Protein AF-A0A1I4TJL1-F1 (afdb_monomer_lite)

Secondary structure (DSSP, 8-state):
----PPTT-SSTTPPP---BTTTTBPPPPPPTHHHHHHHHHHHHHHHHHHHTTPPPP-TT-TTHHHHHHHT-GGGEEE-EEETTEEEE--SSPPSS--TT-EEEEEPPSSPBP-SS--EEEETTEEEEEE-TTSSPPPTTSSBTTSEEEEEE-TTS-EEESS--HHHHHHHHHTSPPPEEEEE-TTT--TTS--SSGGG-BS-HHHHHHT--SS-EEEEESS-EEE-S-----S-EEEEEB-TT--B----EEE--B-TTSSS-TT--B-------

Foldseek 3Di:
DDDPEFPPDPDRPHDFADDDVVVRDDGGHDDPCPVVVVVVVLVLLLVQLVVLPDDDDDPVDPCSSVCSVVVCSQQEFEWDDALQETEGEHVVADPDADFFDKHKYAAADFAHAQDQFGWYQGSNNIATEAEQVRHGDDTRQGGHRDIWMFGQHPVRHGYTPDHTPVNVVVVVVPQPDAAEFEEELVPEDQVFPRNANVRHHNAPQSVQQPDDQHHYEYEYQAAHEAEDDDDHNHHYHYFYAHNVRHGDDHHYHYDDDDPPDPDPPDDDGDDDDDDD

Organism: NCBI:txid582667

Radius of gyration: 34.9 Å; chains: 1; bounding box: 88×39×92 Å

Sequence (276 aa):
MLYNPPSGSTDPNASYVGKDTASGRQGSKLPPAVPENTQREIVAIISAAQAMGMPAPTNADVAQMLKAVRSSLLGRYPATGTPDALAIAPIPAVAALVEGMRFRFKVPGSAANATTAPTLTINGIASAIKRRTGVAPAIGDIVGGTVHEAEIDAAGNARLVGAVASDINVVISARPAVTTVWIDPTNGNDANDGSTPALARQSIDTVISGMNSNATLINLLGNATMRQRVNVLAPLTIQGVDTSGNFVARTLSFLGTADNSGGALGTTCSGMFFNG

Structure (mmCIF, N/CA/C/O backbone):
data_AF-A0A1I4TJL1-F1
#
_entry.id   AF-A0A1I4TJL1-F1
#
loop_
_atom_site.group_PDB
_atom_site.id
_atom_site.type_symbol
_atom_site.label_atom_id
_atom_site.label_alt_id
_atom_site.label_comp_id
_atom_site.label_asym_id
_atom_site.label_entity_id
_atom_site.label_seq_id
_atom_site.pdbx_PDB_ins_code
_atom_site.Cartn_x
_atom_site.Cartn_y
_atom_site.Cartn_z
_atom_site.occupancy
_atom_site.B_iso_or_equiv
_atom_site.auth_seq_id
_atom_site.auth_comp_id
_atom_site.auth_asym_id
_atom_site.auth_atom_id
_atom_site.pdbx_PDB_model_num
ATOM 1 N N . MET A 1 1 ? -20.846 -3.600 21.268 1.00 82.69 1 MET A N 1
ATOM 2 C CA . MET A 1 1 ? -22.051 -3.655 22.134 1.00 82.69 1 MET A CA 1
ATOM 3 C C . MET A 1 1 ? -22.963 -4.844 21.796 1.00 82.69 1 MET A C 1
ATOM 5 O O . MET A 1 1 ? -23.337 -4.995 20.640 1.00 82.69 1 MET A O 1
ATOM 9 N N . LEU A 1 2 ? -23.321 -5.676 22.784 1.00 88.19 2 LEU A N 1
ATOM 10 C CA . LEU A 1 2 ? -24.354 -6.720 22.642 1.00 88.19 2 LEU A CA 1
ATOM 11 C C . LEU A 1 2 ? -25.768 -6.113 22.675 1.00 88.19 2 LEU A C 1
ATOM 13 O O . LEU A 1 2 ? -25.958 -5.005 23.182 1.00 88.19 2 LEU A O 1
ATOM 17 N N . TYR A 1 3 ? -26.761 -6.837 22.151 1.00 92.69 3 TYR A N 1
ATOM 18 C CA . TYR A 1 3 ? -28.162 -6.426 22.245 1.00 92.69 3 TYR A CA 1
ATOM 19 C C . TYR A 1 3 ? -28.631 -6.411 23.706 1.00 92.69 3 TYR A C 1
ATOM 21 O O . TYR A 1 3 ? -28.340 -7.328 24.469 1.00 92.69 3 TYR A O 1
ATOM 29 N N . ASN A 1 4 ? -29.372 -5.368 24.080 1.00 94.31 4 ASN A N 1
ATOM 30 C CA . ASN A 1 4 ? -30.002 -5.244 25.390 1.00 94.31 4 ASN A CA 1
ATOM 31 C C . ASN A 1 4 ? -31.526 -5.236 25.168 1.00 94.31 4 ASN A C 1
ATOM 33 O O . ASN A 1 4 ? -32.013 -4.270 24.568 1.00 94.31 4 ASN A O 1
ATOM 37 N N . PRO A 1 5 ? -32.278 -6.270 25.595 1.00 94.94 5 PRO A N 1
ATOM 38 C CA . PRO A 1 5 ? -33.724 -6.351 25.375 1.00 94.94 5 PRO A CA 1
ATOM 39 C C . PRO A 1 5 ? -34.491 -5.313 26.214 1.00 94.94 5 PRO A C 1
ATOM 41 O O . PRO A 1 5 ? -33.948 -4.809 27.200 1.00 94.94 5 PRO A O 1
ATOM 44 N N . PRO A 1 6 ? -35.756 -4.992 25.872 1.00 96.75 6 PRO A N 1
ATOM 45 C CA . PRO A 1 6 ? -36.602 -4.106 26.668 1.00 96.75 6 PRO A CA 1
ATOM 46 C C . PRO A 1 6 ? -36.642 -4.484 28.152 1.00 96.75 6 PRO A C 1
ATOM 48 O O . PRO A 1 6 ? -36.729 -5.660 28.507 1.00 96.75 6 PRO A O 1
ATOM 51 N N . SER A 1 7 ? -36.641 -3.479 29.030 1.00 94.62 7 SER A N 1
ATOM 52 C CA . SER A 1 7 ? -36.662 -3.712 30.476 1.00 94.62 7 SER A CA 1
ATOM 53 C C . SER A 1 7 ? -37.927 -4.472 30.891 1.00 94.62 7 SER A C 1
ATOM 55 O O . SER A 1 7 ? -39.042 -4.053 30.572 1.00 94.62 7 SER A O 1
ATOM 57 N N . GLY A 1 8 ? -37.737 -5.591 31.596 1.00 91.88 8 GLY A N 1
ATOM 58 C CA . GLY A 1 8 ? -38.803 -6.506 32.014 1.00 91.88 8 GLY A CA 1
ATOM 59 C C . GLY A 1 8 ? -39.137 -7.624 31.018 1.00 91.88 8 GLY A C 1
ATOM 60 O O . GLY A 1 8 ? -39.981 -8.457 31.336 1.00 91.88 8 GLY A O 1
ATOM 61 N N . SER A 1 9 ? -38.493 -7.679 29.845 1.00 91.81 9 SER A N 1
ATOM 62 C CA . SER A 1 9 ? -38.622 -8.818 28.926 1.00 91.81 9 SER A CA 1
ATOM 63 C C . SER A 1 9 ? -37.809 -10.023 29.408 1.00 91.81 9 SER A C 1
ATOM 65 O O . SER A 1 9 ? -36.652 -9.871 29.796 1.00 91.81 9 SER A O 1
ATOM 67 N N . THR A 1 10 ? -38.390 -11.223 29.337 1.00 93.81 10 THR A N 1
ATOM 68 C CA . THR A 1 10 ? -37.686 -12.499 29.559 1.00 93.81 10 THR A CA 1
ATOM 69 C C . THR A 1 10 ? -37.099 -13.087 28.277 1.00 93.81 10 THR A C 1
ATOM 71 O O . THR A 1 10 ? -36.196 -13.916 28.350 1.00 93.81 10 THR A O 1
ATOM 74 N N . ASP A 1 11 ? -37.584 -12.658 27.109 1.00 94.56 11 ASP A N 1
ATOM 75 C CA . ASP A 1 11 ? -37.006 -13.031 25.820 1.00 94.56 11 ASP A CA 1
ATOM 76 C C . ASP A 1 11 ? -35.772 -12.149 25.542 1.00 94.56 11 ASP A C 1
ATOM 78 O O . ASP A 1 11 ? -35.917 -10.920 25.433 1.00 94.56 11 ASP A O 1
ATOM 82 N N . PRO A 1 12 ? -34.566 -12.745 25.427 1.00 94.00 12 PRO A N 1
ATOM 83 C CA . PRO A 1 12 ? -33.326 -12.014 25.178 1.00 94.00 12 PRO A CA 1
ATOM 84 C C . PRO A 1 12 ? -33.300 -11.313 23.813 1.00 94.00 12 PRO A C 1
ATOM 86 O O . PRO A 1 12 ? -32.497 -10.403 23.628 1.00 94.00 12 PRO A O 1
ATOM 89 N N . ASN A 1 13 ? -34.182 -11.692 22.885 1.00 95.38 13 ASN A N 1
ATOM 90 C CA . ASN A 1 13 ? -34.286 -11.128 21.540 1.00 95.38 13 ASN A CA 1
ATOM 91 C C . ASN A 1 13 ? -35.575 -10.310 21.331 1.00 95.38 13 ASN A C 1
ATOM 93 O O . ASN A 1 13 ? -35.880 -9.925 20.200 1.00 95.38 13 ASN A O 1
ATOM 97 N N . ALA A 1 14 ? -36.331 -10.018 22.397 1.00 95.88 14 ALA A N 1
ATOM 98 C CA . ALA A 1 14 ? -37.587 -9.280 22.291 1.00 95.88 14 ALA A CA 1
ATOM 99 C C . ALA A 1 14 ? -37.384 -7.921 21.620 1.00 95.88 14 ALA A C 1
ATOM 101 O O . ALA A 1 14 ? -36.512 -7.152 22.020 1.00 95.88 14 ALA A O 1
ATOM 102 N N . SER A 1 15 ? -38.220 -7.600 20.633 1.00 95.62 15 SER A N 1
ATOM 103 C CA . SER A 1 15 ? -38.157 -6.329 19.903 1.00 95.62 15 SER A CA 1
ATOM 104 C C . SER A 1 15 ? -38.658 -5.143 20.736 1.00 95.62 15 SER A C 1
ATOM 106 O O . SER A 1 15 ? -39.563 -5.277 21.562 1.00 95.62 15 SER A O 1
ATOM 108 N N . TYR A 1 16 ? -38.122 -3.950 20.469 1.00 95.94 16 TYR A N 1
ATOM 109 C CA . TYR A 1 16 ? -38.666 -2.701 21.005 1.00 95.94 16 TYR A CA 1
ATOM 110 C C . TYR A 1 16 ? -39.962 -2.324 20.279 1.00 95.94 16 TYR A C 1
ATOM 112 O O . TYR A 1 16 ? -39.976 -2.180 19.058 1.00 95.94 16 TYR A O 1
ATOM 120 N N . VAL A 1 17 ? -41.049 -2.134 21.028 1.00 95.75 17 VAL A N 1
ATOM 121 C CA . VAL A 1 17 ? -42.365 -1.770 20.492 1.00 95.75 17 VAL A CA 1
ATOM 122 C C . VAL A 1 17 ? -42.836 -0.416 21.011 1.00 95.75 17 VAL A C 1
ATOM 124 O O . VAL A 1 17 ? -42.658 -0.069 22.180 1.00 95.75 17 VAL A O 1
ATOM 127 N N . GLY A 1 18 ? -43.475 0.356 20.132 1.00 95.38 18 GLY A N 1
ATOM 128 C CA . GLY A 1 18 ? -44.140 1.602 20.504 1.00 95.38 18 GLY A CA 1
ATOM 129 C C . GLY A 1 18 ? -45.387 1.354 21.353 1.00 95.38 18 GLY A C 1
ATOM 130 O O . GLY A 1 18 ? -46.045 0.314 21.231 1.00 95.38 18 GLY A O 1
ATOM 131 N N . LYS A 1 19 ? -45.720 2.337 22.198 1.00 94.75 19 LYS A N 1
ATOM 132 C CA . LYS A 1 19 ? -46.990 2.356 22.931 1.00 94.75 19 LYS A CA 1
ATOM 133 C C . LYS A 1 19 ? -48.141 2.402 21.926 1.00 94.75 19 LYS A C 1
ATOM 135 O O . LYS A 1 19 ? -48.147 3.270 21.059 1.00 94.75 19 LYS A O 1
ATOM 140 N N . ASP A 1 20 ? -49.110 1.510 22.083 1.00 94.81 20 ASP A N 1
ATOM 141 C CA . ASP A 1 20 ? -50.353 1.520 21.316 1.00 94.81 20 ASP A CA 1
ATOM 142 C C . ASP A 1 20 ? -51.530 1.569 22.289 1.00 94.81 20 ASP A C 1
ATOM 144 O O . ASP A 1 20 ? -51.841 0.614 22.998 1.00 94.81 20 ASP A O 1
ATOM 148 N N . THR A 1 21 ? -52.162 2.735 22.357 1.00 94.38 21 THR A N 1
ATOM 149 C CA . THR A 1 21 ? -53.293 2.982 23.248 1.00 94.38 21 THR A CA 1
ATOM 150 C C . THR A 1 21 ? -54.578 2.311 22.781 1.00 94.38 21 THR A C 1
ATOM 152 O O . THR A 1 21 ? -55.395 1.983 23.634 1.00 94.38 21 THR A O 1
ATOM 155 N N . ALA A 1 22 ? -54.763 2.090 21.476 1.00 93.75 22 ALA A N 1
ATOM 156 C CA . ALA A 1 22 ? -55.984 1.487 20.943 1.00 93.75 22 ALA A CA 1
ATOM 157 C C . ALA A 1 22 ? -56.069 -0.006 21.288 1.00 93.75 22 ALA A C 1
ATOM 159 O O . ALA A 1 22 ? -57.147 -0.507 21.591 1.00 93.75 22 ALA A O 1
ATOM 160 N N . SER A 1 23 ? -54.924 -0.696 21.308 1.00 89.88 23 SER A N 1
ATOM 161 C CA . SER A 1 23 ? -54.822 -2.107 21.714 1.00 89.88 23 SER A CA 1
ATOM 162 C C . SER A 1 23 ? -54.463 -2.311 23.193 1.00 89.88 23 SER A C 1
ATOM 164 O O . SER A 1 23 ? -54.293 -3.445 23.635 1.00 89.88 23 SER A O 1
ATOM 166 N N . GLY A 1 24 ? -54.319 -1.234 23.975 1.00 92.69 24 GLY A N 1
ATOM 167 C CA . GLY A 1 24 ? -53.907 -1.307 25.382 1.00 92.69 24 GLY A CA 1
ATOM 168 C C . GLY A 1 24 ? -52.455 -1.764 25.599 1.00 92.69 24 GLY A C 1
ATOM 169 O O . GLY A 1 24 ? -52.076 -2.099 26.723 1.00 92.69 24 GLY A O 1
ATOM 170 N N . ARG A 1 25 ? -51.614 -1.772 24.556 1.00 91.75 25 ARG A N 1
ATOM 171 C CA . ARG A 1 25 ? -50.219 -2.216 24.634 1.00 91.75 25 ARG A CA 1
ATOM 172 C C . ARG A 1 25 ? -49.312 -1.115 25.187 1.00 91.75 25 ARG A C 1
ATOM 174 O O . ARG A 1 25 ? -49.126 -0.056 24.580 1.00 91.75 25 ARG A O 1
ATOM 181 N N . GLN A 1 26 ? -48.673 -1.386 26.324 1.00 92.19 26 GLN A N 1
ATOM 182 C CA . GLN A 1 26 ? -47.616 -0.524 26.855 1.00 92.19 26 GLN A CA 1
ATOM 183 C C . GLN A 1 26 ? -46.374 -0.578 25.950 1.00 92.19 26 GLN A C 1
ATOM 185 O O . GLN A 1 26 ? -45.994 -1.639 25.463 1.00 92.19 26 GLN A O 1
ATOM 190 N N . GLY A 1 27 ? -45.738 0.572 25.718 1.00 94.06 27 GLY A N 1
ATOM 191 C CA . GLY A 1 27 ? -44.487 0.632 24.960 1.00 94.06 27 GLY A CA 1
ATOM 192 C C . GLY A 1 27 ? -43.310 0.036 25.734 1.00 94.06 27 GLY A C 1
ATOM 193 O O . GLY A 1 27 ? -43.292 0.047 26.968 1.00 94.06 27 GLY A O 1
ATOM 194 N N . SER A 1 28 ? -42.311 -0.448 25.001 1.00 96.94 28 SER A N 1
ATOM 195 C CA . SER A 1 28 ? -41.064 -0.956 25.569 1.00 96.94 28 SER A CA 1
ATOM 196 C C . SER A 1 28 ? -40.352 0.114 26.390 1.00 96.94 28 SER A C 1
ATOM 198 O O . SER A 1 28 ? -40.201 1.259 25.964 1.00 96.94 28 SER A O 1
ATOM 200 N N . LYS A 1 29 ? -39.864 -0.278 27.568 1.00 95.50 29 LYS A N 1
ATOM 201 C CA . LYS A 1 29 ? -39.010 0.568 28.401 1.00 95.50 29 LYS A CA 1
ATOM 202 C C . LYS A 1 29 ? -37.557 0.343 28.009 1.00 95.50 29 LYS A C 1
ATOM 204 O O . LYS A 1 29 ? -37.089 -0.795 28.020 1.00 95.50 29 LYS A O 1
ATOM 209 N N . LEU A 1 30 ? -36.851 1.421 27.685 1.00 94.81 30 LEU A N 1
ATOM 210 C CA . LEU A 1 30 ? -35.427 1.368 27.379 1.00 94.81 30 LEU A CA 1
ATOM 211 C C . LEU A 1 30 ? -34.633 1.068 28.662 1.00 94.81 30 LEU A C 1
ATOM 213 O O . LEU A 1 30 ? -34.743 1.837 29.621 1.00 94.81 30 LEU A O 1
ATOM 217 N N . PRO A 1 31 ? -33.849 -0.020 28.725 1.00 94.69 31 PRO A N 1
ATOM 218 C CA . PRO A 1 31 ? -32.928 -0.236 29.830 1.00 94.69 31 PRO A CA 1
ATOM 219 C C . PRO A 1 31 ? -31.878 0.884 29.881 1.00 94.69 31 PRO A C 1
ATOM 221 O O . PRO A 1 31 ? -31.380 1.280 28.824 1.00 94.69 31 PRO A O 1
ATOM 224 N N . PRO A 1 32 ? -31.456 1.336 31.076 1.00 94.38 32 PRO A N 1
ATOM 225 C CA . PRO A 1 32 ? -30.377 2.321 31.220 1.00 94.38 32 PRO A CA 1
ATOM 226 C C . PRO A 1 32 ? -29.070 1.917 30.520 1.00 94.38 32 PRO A C 1
ATOM 228 O O . PRO A 1 32 ? -28.364 2.769 29.986 1.00 94.38 32 PRO A O 1
ATOM 231 N N . ALA A 1 33 ? -28.796 0.611 30.440 1.00 93.56 33 ALA A N 1
ATOM 232 C CA . ALA A 1 33 ? -27.616 0.066 29.776 1.00 93.56 33 ALA A CA 1
ATOM 233 C C . ALA A 1 33 ? -27.537 0.404 28.274 1.00 93.56 33 ALA A C 1
ATOM 235 O O . ALA A 1 33 ? -26.441 0.428 27.720 1.00 93.56 33 ALA A O 1
ATOM 236 N N . VAL A 1 34 ? -28.659 0.674 27.592 1.00 94.50 34 VAL A N 1
ATOM 237 C CA . VAL A 1 34 ? -28.644 0.990 26.152 1.00 94.50 34 VAL A CA 1
ATOM 238 C C . VAL A 1 34 ? -27.956 2.330 25.863 1.00 94.50 34 VAL A C 1
ATOM 240 O O . VAL A 1 34 ? -26.947 2.329 25.147 1.00 94.50 34 VAL A O 1
ATOM 243 N N . PRO A 1 35 ? -28.441 3.474 26.392 1.00 95.38 35 PRO A N 1
ATOM 244 C CA . PRO A 1 35 ? -27.766 4.749 26.182 1.00 95.38 35 PRO A CA 1
ATOM 245 C C . PRO A 1 35 ? -26.389 4.784 26.853 1.00 95.38 35 PRO A C 1
ATOM 247 O O . PRO A 1 35 ? -25.466 5.342 26.267 1.00 95.38 35 PRO A O 1
ATOM 250 N N . GLU A 1 36 ? -26.214 4.155 28.021 1.00 95.75 36 GLU A N 1
ATOM 251 C CA . GLU A 1 36 ? -24.926 4.149 28.724 1.00 95.75 36 GLU A CA 1
ATOM 252 C C . GLU A 1 36 ? -23.828 3.450 27.911 1.00 95.75 36 GLU A C 1
ATOM 254 O O . GLU A 1 36 ? -22.767 4.030 27.683 1.00 95.75 36 GLU A O 1
ATOM 259 N N . ASN A 1 37 ? -24.073 2.229 27.424 1.00 95.00 37 ASN A N 1
ATOM 260 C CA . ASN A 1 37 ? -23.071 1.494 26.651 1.00 95.00 37 ASN A CA 1
ATOM 261 C C . ASN A 1 37 ? -22.745 2.206 25.336 1.00 95.00 37 ASN A C 1
ATOM 263 O O . ASN A 1 37 ? -21.582 2.286 24.953 1.00 95.00 37 ASN A O 1
ATOM 267 N N . THR A 1 38 ? -23.751 2.793 24.684 1.00 94.50 38 THR A N 1
ATOM 268 C CA . THR A 1 38 ? -23.540 3.591 23.468 1.00 94.50 38 THR A CA 1
ATOM 269 C C . THR A 1 38 ? -22.649 4.804 23.752 1.00 94.50 38 THR A C 1
ATOM 271 O O . THR A 1 38 ? -21.707 5.071 23.007 1.00 94.50 38 THR A O 1
ATOM 274 N N . GLN A 1 39 ? -22.895 5.522 24.853 1.00 95.00 39 GLN A N 1
ATOM 275 C CA . GLN A 1 39 ? -22.059 6.651 25.267 1.00 95.00 39 GLN A CA 1
ATOM 276 C C . GLN A 1 39 ? -20.632 6.210 25.605 1.00 95.00 39 GLN A C 1
ATOM 278 O O . GLN A 1 39 ? -19.686 6.870 25.183 1.00 95.00 39 GLN A O 1
ATOM 283 N N . ARG A 1 40 ? -20.456 5.086 26.309 1.00 95.25 40 ARG A N 1
ATOM 284 C CA . ARG A 1 40 ? -19.130 4.540 26.636 1.00 95.25 40 ARG A CA 1
ATOM 285 C C . ARG A 1 40 ? -18.325 4.185 25.386 1.00 95.25 40 ARG A C 1
ATOM 287 O O . ARG A 1 40 ? -17.145 4.512 25.340 1.00 95.25 40 ARG A O 1
ATOM 294 N N . GLU A 1 41 ? -18.948 3.590 24.370 1.00 94.94 41 GLU A N 1
ATOM 295 C CA . GLU A 1 41 ? -18.298 3.284 23.082 1.00 94.94 41 GLU A CA 1
ATOM 296 C C . GLU A 1 41 ? -17.865 4.571 22.352 1.00 94.94 41 GLU A C 1
ATOM 298 O O . GLU A 1 41 ? -16.733 4.678 21.877 1.00 94.94 41 GLU A O 1
ATOM 303 N N . ILE A 1 42 ? -18.725 5.596 22.325 1.00 94.44 42 ILE A N 1
ATOM 304 C CA . ILE A 1 42 ? -18.394 6.906 21.733 1.00 94.44 42 ILE A CA 1
ATOM 305 C C . ILE A 1 42 ? -17.229 7.566 22.483 1.00 94.44 42 ILE A C 1
ATOM 307 O O . ILE A 1 42 ? -16.280 8.046 21.858 1.00 94.44 42 ILE A O 1
ATOM 311 N N . VAL A 1 43 ? -17.274 7.566 23.818 1.00 94.94 43 VAL A N 1
ATOM 312 C CA . VAL A 1 43 ? -16.200 8.105 24.664 1.00 94.94 43 VAL A CA 1
ATOM 313 C C . VAL A 1 43 ? -14.904 7.333 24.439 1.00 94.94 43 VAL A C 1
ATOM 315 O O . VAL A 1 43 ? -13.861 7.961 24.298 1.00 94.94 43 VAL A O 1
ATOM 318 N N . ALA A 1 44 ? -14.949 6.004 24.314 1.00 93.44 44 ALA A N 1
ATOM 319 C CA . ALA A 1 44 ? -13.763 5.189 24.064 1.00 93.44 44 ALA A CA 1
ATOM 320 C C . ALA A 1 44 ? -13.053 5.577 22.755 1.00 93.44 44 ALA A C 1
ATOM 322 O O . ALA A 1 44 ? -11.832 5.735 22.751 1.00 93.44 44 ALA A O 1
ATOM 323 N N . ILE A 1 45 ? -13.800 5.810 21.669 1.00 93.81 45 ILE A N 1
ATOM 324 C CA . ILE A 1 45 ? -13.241 6.274 20.385 1.00 93.81 45 ILE A CA 1
ATOM 325 C C . ILE A 1 45 ? -12.583 7.653 20.537 1.00 93.81 45 ILE A C 1
ATOM 327 O O . ILE A 1 45 ? -11.469 7.872 20.054 1.00 93.81 45 ILE A O 1
ATOM 331 N N . ILE A 1 46 ? -13.257 8.586 21.214 1.00 95.00 46 ILE A N 1
ATOM 332 C CA . ILE A 1 46 ? -12.762 9.953 21.428 1.00 95.00 46 ILE A CA 1
ATOM 333 C C . ILE A 1 46 ? -11.497 9.938 22.294 1.00 95.00 46 ILE A C 1
ATOM 335 O O . ILE A 1 46 ? -10.501 10.566 21.934 1.00 95.00 46 ILE A O 1
ATOM 339 N N . SER A 1 47 ? -11.505 9.189 23.396 1.00 93.94 47 SER A N 1
ATOM 340 C CA . SER A 1 47 ? -10.363 9.050 24.300 1.00 93.94 47 SER A CA 1
ATOM 341 C C . SER A 1 47 ? -9.173 8.366 23.625 1.00 93.94 47 SER A C 1
ATOM 343 O O . SER A 1 47 ? -8.038 8.801 23.816 1.00 93.94 47 SER A O 1
ATOM 345 N N . ALA A 1 48 ? -9.403 7.350 22.787 1.00 91.81 48 ALA A N 1
ATOM 346 C CA . ALA A 1 48 ? -8.337 6.722 22.008 1.00 91.81 48 ALA A CA 1
ATOM 347 C C . ALA A 1 48 ? -7.711 7.712 21.010 1.00 91.81 48 ALA A C 1
ATOM 349 O O . ALA A 1 48 ? -6.489 7.804 20.914 1.00 91.81 48 ALA A O 1
ATOM 350 N N . ALA A 1 49 ? -8.519 8.522 20.318 1.00 93.06 49 ALA A N 1
ATOM 351 C CA . ALA A 1 49 ? -8.000 9.546 19.411 1.00 93.06 49 ALA A CA 1
ATOM 352 C C . ALA A 1 49 ? -7.244 10.657 20.162 1.00 93.06 49 ALA A C 1
ATOM 354 O O . ALA A 1 49 ? -6.221 11.145 19.679 1.00 93.06 49 ALA A O 1
ATOM 355 N N . GLN A 1 50 ? -7.708 11.032 21.359 1.00 93.25 50 GLN A N 1
ATOM 356 C CA . GLN A 1 50 ? -7.019 11.978 22.239 1.00 93.25 50 GLN A CA 1
ATOM 357 C C . GLN A 1 50 ? -5.637 11.458 22.652 1.00 93.25 50 GLN A C 1
ATOM 359 O O . GLN A 1 50 ? -4.659 12.197 22.556 1.00 93.25 50 GLN A O 1
ATOM 364 N N . ALA A 1 51 ? -5.529 10.185 23.046 1.00 89.88 51 ALA A N 1
ATOM 365 C CA . ALA A 1 51 ? -4.245 9.558 23.373 1.00 89.88 51 ALA A CA 1
ATOM 366 C C . ALA A 1 51 ? -3.257 9.578 22.188 1.00 89.88 51 ALA A C 1
ATOM 368 O O . ALA A 1 51 ? -2.046 9.583 22.388 1.00 89.88 51 ALA A O 1
ATOM 369 N N . MET A 1 52 ? -3.778 9.657 20.961 1.00 88.69 52 MET A N 1
ATOM 370 C CA . MET A 1 52 ? -3.016 9.757 19.715 1.00 88.69 52 MET A CA 1
ATOM 371 C C . MET A 1 52 ? -2.759 11.208 19.256 1.00 88.69 52 MET A C 1
ATOM 373 O O . MET A 1 52 ? -2.278 11.425 18.143 1.00 88.69 52 MET A O 1
ATOM 377 N N . GLY A 1 53 ? -3.063 12.206 20.092 1.00 89.62 53 GLY A N 1
ATOM 378 C CA . GLY A 1 53 ? -2.747 13.618 19.848 1.00 89.62 53 GLY A CA 1
ATOM 379 C C . GLY A 1 53 ? -3.913 14.487 19.371 1.00 89.62 53 GLY A C 1
ATOM 380 O O . GLY A 1 53 ? -3.695 15.646 19.017 1.00 89.62 53 GLY A O 1
ATOM 381 N N . MET A 1 54 ? -5.150 13.978 19.360 1.00 94.00 54 MET A N 1
ATOM 382 C CA . MET A 1 54 ? -6.325 14.842 19.195 1.00 94.00 54 MET A CA 1
ATOM 383 C C . MET A 1 54 ? -6.470 15.771 20.422 1.00 94.00 54 MET A C 1
ATOM 385 O O . MET A 1 54 ? -6.221 15.325 21.544 1.00 94.00 54 MET A O 1
ATOM 389 N N . PRO A 1 55 ? -6.885 17.044 20.255 1.00 94.25 55 PRO A N 1
ATOM 390 C CA . PRO A 1 55 ? -7.137 17.943 21.382 1.00 94.25 55 PRO A CA 1
ATOM 391 C C . PRO A 1 55 ? -8.110 17.357 22.411 1.00 94.25 55 PRO A C 1
ATOM 393 O O . PRO A 1 55 ? -8.988 16.565 22.064 1.00 94.25 55 PRO A O 1
ATOM 396 N N . ALA A 1 56 ? -7.971 17.782 23.671 1.00 94.50 56 ALA A N 1
ATOM 397 C CA . ALA A 1 56 ? -8.830 17.319 24.755 1.00 94.50 56 ALA A CA 1
ATOM 398 C C . ALA A 1 56 ? -10.319 17.594 24.446 1.00 94.50 56 ALA A C 1
ATOM 400 O O . ALA A 1 56 ? -10.657 18.703 24.016 1.00 94.50 56 ALA A O 1
ATOM 401 N N . PRO A 1 57 ? -11.213 16.611 24.655 1.00 94.56 57 PRO A N 1
ATOM 402 C CA . PRO A 1 57 ? -12.641 16.788 24.424 1.00 94.56 57 PRO A CA 1
ATOM 403 C C . PRO A 1 57 ? -13.237 17.813 25.398 1.00 94.56 57 PRO A C 1
ATOM 405 O O . PRO A 1 57 ? -12.824 17.909 26.552 1.00 94.56 57 PRO A O 1
ATOM 408 N N . THR A 1 58 ? -14.236 18.575 24.945 1.00 95.69 58 THR A N 1
ATOM 409 C CA . THR A 1 58 ? -14.946 19.568 25.770 1.00 95.69 58 THR A CA 1
ATOM 410 C C . THR A 1 58 ? -16.442 19.539 25.484 1.00 95.69 58 THR A C 1
ATOM 412 O O . THR A 1 58 ? -16.847 19.421 24.334 1.00 95.69 58 THR A O 1
ATOM 415 N N . ASN A 1 59 ? -17.295 19.732 26.490 1.00 93.69 59 ASN A N 1
ATOM 416 C CA . ASN A 1 59 ? -18.753 19.696 26.287 1.00 93.69 59 ASN A CA 1
ATOM 417 C C . ASN A 1 59 ? -19.280 20.756 25.296 1.00 93.69 59 ASN A C 1
ATOM 419 O O . ASN A 1 59 ? -20.387 20.612 24.789 1.00 93.69 59 ASN A O 1
ATOM 423 N N . ALA A 1 60 ? -18.496 21.798 25.001 1.00 95.88 60 ALA A N 1
ATOM 424 C CA . ALA A 1 60 ? -18.820 22.790 23.978 1.00 95.88 60 ALA A CA 1
ATOM 425 C C . ALA A 1 60 ? -18.600 22.274 22.539 1.00 95.88 60 ALA A C 1
ATOM 427 O O . ALA A 1 60 ? -19.199 22.788 21.597 1.00 95.88 60 ALA A O 1
ATOM 428 N N . ASP A 1 61 ? -17.746 21.265 22.351 1.00 94.44 61 ASP A N 1
ATOM 429 C CA . ASP A 1 61 ? -17.442 20.680 21.048 1.00 94.44 61 ASP A CA 1
ATOM 430 C C . ASP A 1 61 ? -18.358 19.490 20.747 1.00 94.44 61 ASP A C 1
ATOM 432 O O . ASP A 1 61 ? -18.092 18.359 21.149 1.00 94.44 61 ASP A O 1
ATOM 436 N N . VAL A 1 62 ? -19.423 19.731 19.986 1.00 94.69 62 VAL A N 1
ATOM 437 C CA . VAL A 1 62 ? -20.364 18.682 19.550 1.00 94.69 62 VAL A CA 1
ATOM 438 C C . VAL A 1 62 ? -19.839 17.834 18.380 1.00 94.69 62 VAL A C 1
ATOM 440 O O . VAL A 1 62 ? -20.494 16.881 17.967 1.00 94.69 62 VAL A O 1
ATOM 443 N N . ALA 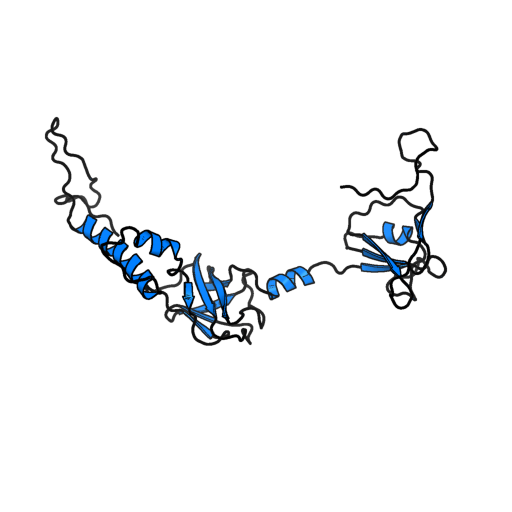A 1 63 ? -18.657 18.150 17.836 1.00 96.19 63 ALA A N 1
ATOM 444 C CA . ALA A 1 63 ? -18.075 17.480 16.669 1.00 96.19 63 ALA A CA 1
ATOM 445 C C . ALA A 1 63 ? -16.901 16.540 17.013 1.00 96.19 63 ALA A C 1
ATOM 447 O O . ALA A 1 63 ? -16.172 16.114 16.115 1.00 96.19 63 ALA A O 1
ATOM 448 N N . GLN A 1 64 ? -16.704 16.186 18.287 1.00 95.81 64 GLN A N 1
ATOM 449 C CA . GLN A 1 64 ? -15.564 15.372 18.742 1.00 95.81 64 GLN A CA 1
ATOM 450 C C . GLN A 1 64 ? -15.464 14.010 18.052 1.00 95.81 64 GLN A C 1
ATOM 452 O O . GLN A 1 64 ? -14.396 13.644 17.567 1.00 95.81 64 GLN A O 1
ATOM 457 N N . MET A 1 65 ? -16.575 13.271 17.954 1.00 95.12 65 MET A N 1
ATOM 458 C CA . MET A 1 65 ? -16.585 11.963 17.287 1.00 95.12 65 MET A CA 1
ATOM 459 C C . MET A 1 65 ? -16.197 12.096 15.808 1.00 95.12 65 MET A C 1
ATOM 461 O O . MET 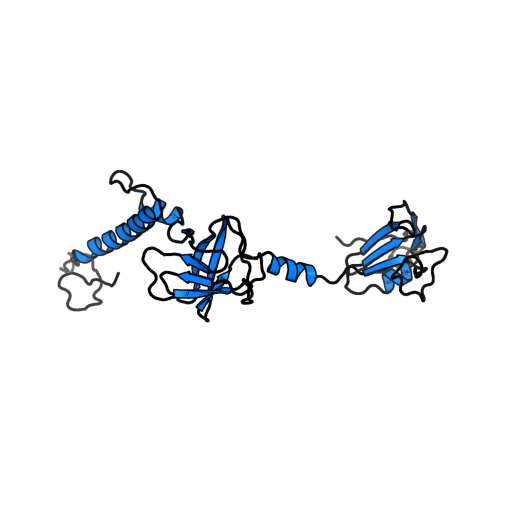A 1 65 ? -15.414 11.305 15.287 1.00 95.12 65 MET A O 1
ATOM 465 N N . LEU A 1 66 ? -16.684 13.145 15.139 1.00 94.94 66 LEU A N 1
ATOM 466 C CA . LEU A 1 66 ? -16.341 13.423 13.748 1.00 94.94 66 LEU A CA 1
ATOM 467 C C . LEU A 1 66 ? -14.850 13.750 13.584 1.00 94.94 66 LEU A C 1
ATOM 469 O O . LEU A 1 66 ? -14.222 13.269 12.639 1.00 94.94 66 LEU A O 1
ATOM 473 N N . LYS A 1 67 ? -14.275 14.540 14.499 1.00 95.06 67 LYS A N 1
ATOM 474 C CA . LYS A 1 67 ? -12.836 14.847 14.523 1.00 95.06 67 LYS A CA 1
ATOM 475 C C . LYS A 1 67 ? -12.009 13.581 14.728 1.00 95.06 67 LYS A C 1
ATOM 477 O O . LYS A 1 67 ? -11.069 13.363 13.967 1.00 95.06 67 LYS A O 1
ATOM 482 N N . ALA A 1 68 ? -12.402 12.720 15.667 1.00 93.69 68 ALA A N 1
ATOM 483 C CA . ALA A 1 68 ? -11.729 11.450 15.928 1.00 93.69 68 ALA A CA 1
ATOM 484 C C . ALA A 1 68 ? -11.672 10.577 14.663 1.00 93.69 68 ALA A C 1
ATOM 486 O O . ALA A 1 68 ? -10.584 10.180 14.244 1.00 9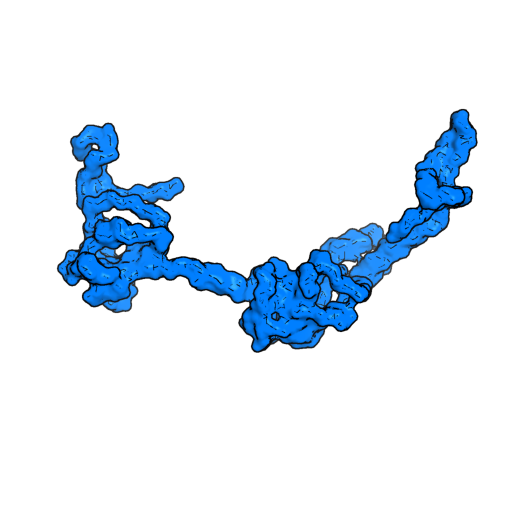3.69 68 ALA A O 1
ATOM 487 N N . VAL A 1 69 ? -12.812 10.376 13.991 1.00 93.19 69 VAL A N 1
ATOM 488 C CA . VAL A 1 69 ? -12.900 9.572 12.758 1.00 93.19 69 VAL A CA 1
ATOM 489 C C . VAL A 1 69 ? -12.098 10.197 11.610 1.00 93.19 69 VAL A C 1
ATOM 491 O O . VAL A 1 69 ? -11.303 9.513 10.967 1.00 93.19 69 VAL A O 1
ATOM 494 N N . ARG A 1 70 ? -12.254 11.504 11.354 1.00 93.00 70 ARG A N 1
ATOM 495 C CA . ARG A 1 70 ? -11.584 12.180 10.225 1.00 93.00 70 ARG A CA 1
ATOM 496 C C . ARG A 1 70 ? -10.079 12.322 10.408 1.00 93.00 70 ARG A C 1
ATOM 498 O O . ARG A 1 70 ? -9.353 12.333 9.418 1.00 93.00 70 ARG A O 1
ATOM 505 N N . SER A 1 71 ? -9.604 12.408 11.649 1.00 90.94 71 SER A N 1
ATOM 506 C CA . SER A 1 71 ? -8.177 12.562 11.942 1.00 90.94 71 SER A CA 1
ATOM 507 C C . SER A 1 71 ? -7.325 11.402 11.413 1.00 90.94 71 SER A C 1
ATOM 509 O O . SER A 1 71 ? -6.126 11.569 11.205 1.00 90.94 71 SER A O 1
ATOM 511 N N . SER A 1 72 ? -7.928 10.221 11.200 1.00 87.44 72 SER A N 1
ATOM 512 C CA . SER A 1 72 ? -7.226 8.971 10.875 1.00 87.44 72 SER A CA 1
ATOM 513 C C . SER A 1 72 ? -6.136 8.581 11.890 1.00 87.44 72 SER A C 1
ATOM 515 O O . SER A 1 72 ? -5.327 7.695 11.610 1.00 87.44 72 SER A O 1
ATOM 517 N N . LEU A 1 73 ? -6.103 9.215 13.071 1.00 87.94 73 LEU A N 1
ATOM 518 C CA . LEU A 1 73 ? -5.099 8.967 14.111 1.00 87.94 73 LEU A CA 1
ATOM 519 C C . LEU A 1 73 ? -5.232 7.564 14.703 1.00 87.94 73 LEU A C 1
ATOM 521 O O . LEU A 1 73 ? -4.231 6.935 15.020 1.00 87.94 73 LEU A O 1
ATOM 525 N N . LEU A 1 74 ? -6.458 7.037 14.758 1.00 89.88 74 LEU A N 1
ATOM 526 C CA . LEU A 1 74 ? -6.745 5.686 15.245 1.00 89.88 74 LEU A CA 1
ATOM 527 C C . LEU A 1 74 ? -6.159 4.569 14.372 1.00 89.88 74 LEU A C 1
ATOM 529 O O . LEU A 1 74 ? -6.178 3.427 14.801 1.00 89.88 74 LEU A O 1
ATOM 533 N N . GLY A 1 75 ? -5.654 4.876 13.173 1.00 90.62 75 GLY A N 1
ATOM 534 C CA . GLY A 1 75 ? -4.967 3.913 12.308 1.00 90.62 75 GLY A CA 1
ATOM 535 C C . GLY A 1 75 ? -3.504 4.260 12.034 1.00 90.62 75 GLY A C 1
ATOM 536 O O . GLY A 1 75 ? -2.874 3.560 11.244 1.00 90.62 75 GLY A O 1
ATOM 537 N N . ARG A 1 76 ? -2.965 5.342 12.621 1.00 92.69 76 ARG A N 1
ATOM 538 C CA . ARG A 1 76 ? -1.606 5.839 12.359 1.00 92.69 76 ARG A CA 1
ATOM 539 C C . ARG A 1 76 ? -0.778 5.883 13.636 1.00 92.69 76 ARG A C 1
ATOM 541 O O . ARG A 1 76 ? -1.030 6.711 14.502 1.00 92.69 76 ARG A O 1
ATOM 548 N N . TYR A 1 77 ? 0.289 5.096 13.680 1.00 94.31 77 TYR A N 1
ATOM 549 C CA . TYR A 1 77 ? 1.130 4.942 14.863 1.00 94.31 77 TYR A CA 1
ATOM 550 C C . TYR A 1 77 ? 2.562 5.425 14.610 1.00 94.31 77 TYR A C 1
ATOM 552 O O . TYR A 1 77 ? 3.136 5.146 13.553 1.00 94.31 77 TYR A O 1
ATOM 560 N N . PRO A 1 78 ? 3.183 6.155 15.547 1.00 93.50 78 PRO A N 1
ATOM 561 C CA . PRO A 1 78 ? 4.629 6.308 15.522 1.00 93.50 78 PRO A CA 1
ATOM 562 C C . PRO A 1 78 ? 5.261 4.936 15.792 1.00 93.50 78 PRO A C 1
ATOM 564 O O . PRO A 1 78 ? 4.942 4.307 16.800 1.00 93.50 78 PRO A O 1
ATOM 567 N N . ALA A 1 79 ? 6.122 4.459 14.891 1.00 96.50 79 ALA A N 1
ATOM 568 C CA . ALA A 1 79 ? 6.919 3.275 15.175 1.00 96.50 79 ALA A CA 1
ATOM 569 C C . ALA A 1 79 ? 8.154 3.655 16.000 1.00 96.50 79 ALA A C 1
ATOM 571 O O . ALA A 1 79 ? 8.732 4.731 15.828 1.00 96.50 79 ALA A O 1
ATOM 572 N N . THR A 1 80 ? 8.561 2.758 16.887 1.00 96.50 80 THR A N 1
ATOM 573 C CA . THR A 1 80 ? 9.832 2.811 17.615 1.00 96.50 80 THR A CA 1
ATOM 574 C C . THR A 1 80 ? 10.777 1.726 17.092 1.00 96.50 80 THR A C 1
ATOM 576 O O . THR A 1 80 ? 10.390 0.913 16.250 1.00 96.50 80 THR A O 1
ATOM 579 N N . GLY A 1 81 ? 12.024 1.724 17.570 1.00 95.25 81 GLY A N 1
ATOM 580 C CA . GLY A 1 81 ? 13.041 0.752 17.164 1.00 95.25 81 GLY A CA 1
ATOM 581 C C . GLY A 1 81 ? 13.860 1.202 15.954 1.00 95.25 81 GLY A C 1
ATOM 582 O O . GLY A 1 81 ? 14.056 2.400 15.735 1.00 95.25 81 GLY A O 1
ATOM 583 N N . THR A 1 82 ? 14.374 0.234 15.197 1.00 94.94 82 THR A N 1
ATOM 584 C CA . THR A 1 82 ? 15.155 0.468 13.973 1.00 94.94 82 THR A CA 1
ATOM 585 C C . THR A 1 82 ? 14.325 0.091 12.744 1.00 94.94 82 THR A C 1
ATOM 587 O O . THR A 1 82 ? 13.361 -0.660 12.871 1.00 94.94 82 THR A O 1
ATOM 590 N N . PRO A 1 83 ? 14.689 0.546 11.534 1.00 94.25 83 PRO A N 1
ATOM 591 C CA . PRO A 1 83 ? 14.026 0.111 10.300 1.00 94.25 83 PRO A CA 1
ATOM 592 C C . PRO A 1 83 ? 14.006 -1.415 10.065 1.00 94.25 83 PRO A C 1
ATOM 594 O O . PRO A 1 83 ? 13.168 -1.895 9.307 1.00 94.25 83 PRO A O 1
ATOM 597 N N . ASP A 1 84 ? 14.891 -2.179 10.719 1.00 97.25 84 ASP A N 1
ATOM 598 C CA . ASP A 1 84 ? 14.912 -3.651 10.676 1.00 97.25 84 ASP A CA 1
ATOM 599 C C . ASP A 1 84 ? 14.057 -4.315 11.774 1.00 97.25 84 ASP A C 1
ATOM 601 O O . ASP A 1 84 ? 13.647 -5.470 11.648 1.00 97.25 84 ASP A O 1
ATOM 605 N N . ALA A 1 85 ? 13.758 -3.591 12.852 1.00 97.06 85 ALA A N 1
ATOM 606 C CA . ALA A 1 85 ? 12.987 -4.076 13.990 1.00 97.06 85 ALA A CA 1
ATOM 607 C C . ALA A 1 85 ? 12.079 -2.956 14.506 1.00 97.06 85 ALA A C 1
ATOM 609 O O . ALA A 1 85 ? 12.425 -2.218 15.435 1.00 97.06 85 ALA A O 1
ATOM 610 N N . LEU A 1 86 ? 10.920 -2.821 13.865 1.00 98.19 86 LEU A N 1
ATOM 611 C CA . LEU A 1 86 ? 9.929 -1.802 14.179 1.00 98.19 86 LEU A CA 1
ATOM 612 C C . LEU A 1 86 ? 8.957 -2.306 15.238 1.00 98.19 86 LEU A C 1
ATOM 614 O O . LEU A 1 86 ? 8.595 -3.482 15.261 1.00 98.19 86 LEU A O 1
ATOM 618 N N . ALA A 1 87 ? 8.467 -1.397 16.075 1.00 97.69 87 ALA A N 1
ATOM 619 C CA . ALA A 1 87 ? 7.384 -1.684 17.005 1.00 97.69 87 ALA A CA 1
ATOM 620 C C . ALA A 1 87 ? 6.329 -0.575 16.995 1.00 97.69 87 ALA A C 1
ATOM 622 O O . ALA A 1 87 ? 6.662 0.609 16.996 1.00 97.69 87 ALA A O 1
ATOM 623 N N . ILE A 1 88 ? 5.053 -0.959 17.012 1.00 97.06 88 ILE A N 1
ATOM 624 C CA . ILE A 1 88 ? 3.910 -0.062 17.201 1.00 97.06 88 ILE A CA 1
ATOM 625 C C . ILE A 1 88 ? 3.042 -0.553 18.358 1.00 97.06 88 ILE A C 1
ATOM 627 O O . ILE A 1 88 ? 2.928 -1.752 18.623 1.00 97.06 88 ILE A O 1
ATOM 631 N N . ALA A 1 89 ? 2.393 0.392 19.032 1.00 94.75 89 ALA A N 1
ATOM 632 C CA . ALA A 1 89 ? 1.474 0.114 20.127 1.00 94.75 89 ALA A CA 1
ATOM 633 C C . ALA A 1 89 ? 0.107 0.758 19.854 1.00 94.75 89 ALA A C 1
ATOM 635 O O . ALA A 1 89 ? -0.170 1.846 20.364 1.00 94.75 89 ALA A O 1
ATOM 636 N N . PRO A 1 90 ? -0.738 0.122 19.023 1.00 93.44 90 PRO A N 1
ATOM 637 C CA . PRO A 1 90 ? -2.140 0.482 18.906 1.00 93.44 90 PRO A CA 1
ATOM 638 C C . PRO A 1 90 ? -2.857 0.672 20.244 1.00 93.44 90 PRO A C 1
ATOM 640 O O . PRO A 1 90 ? -2.607 -0.052 21.213 1.00 93.44 90 PRO A O 1
ATOM 643 N N . ILE A 1 91 ? -3.760 1.657 20.264 1.00 88.88 91 ILE A N 1
ATOM 644 C CA . ILE A 1 91 ? -4.675 1.956 21.366 1.00 88.88 91 ILE A CA 1
ATOM 645 C C . ILE A 1 91 ? -6.100 1.983 20.789 1.00 88.88 91 ILE A C 1
ATOM 647 O O . ILE A 1 91 ? -6.373 2.826 19.929 1.00 88.88 91 ILE A O 1
ATOM 651 N N . PRO A 1 92 ? -7.019 1.116 21.250 1.00 89.12 92 PRO A N 1
ATOM 652 C CA . PRO A 1 92 ? -6.811 0.024 22.209 1.00 89.12 92 PRO A CA 1
ATOM 653 C C . PRO A 1 92 ? -5.784 -1.021 21.742 1.00 89.12 92 PRO A C 1
ATOM 655 O O . PRO A 1 92 ? -5.537 -1.164 20.546 1.00 89.12 92 PRO A O 1
ATOM 658 N N . ALA A 1 93 ? -5.190 -1.744 22.695 1.00 92.06 93 ALA A N 1
ATOM 659 C CA . ALA A 1 93 ? -4.201 -2.773 22.391 1.00 92.06 93 ALA A CA 1
ATOM 660 C C . ALA A 1 93 ? -4.817 -3.911 21.568 1.00 92.06 93 ALA A C 1
ATOM 662 O O . ALA A 1 93 ? -5.886 -4.426 21.901 1.00 92.06 93 ALA A O 1
ATOM 663 N N . VAL A 1 94 ? -4.120 -4.322 20.509 1.00 93.75 94 VAL A N 1
ATOM 664 C CA . VAL A 1 94 ? -4.525 -5.463 19.687 1.00 93.75 94 VAL A CA 1
ATOM 665 C C . VAL A 1 94 ? -4.092 -6.754 20.378 1.00 93.75 94 VAL A C 1
ATOM 667 O O . VAL A 1 94 ? -2.902 -6.991 20.558 1.00 93.75 94 VAL A O 1
ATOM 670 N N . ALA A 1 95 ? -5.061 -7.587 20.766 1.00 94.38 95 ALA A N 1
ATOM 671 C CA . ALA A 1 95 ? -4.797 -8.852 21.459 1.00 94.38 95 ALA A CA 1
ATOM 672 C C . ALA A 1 95 ? -4.396 -9.998 20.513 1.00 94.38 95 ALA A C 1
ATOM 674 O O . ALA A 1 95 ? -3.699 -10.920 20.924 1.00 94.38 95 ALA A O 1
ATOM 675 N N . ALA A 1 96 ? -4.844 -9.949 19.257 1.00 95.56 96 ALA A N 1
ATOM 676 C CA . ALA A 1 96 ? -4.512 -10.921 18.224 1.00 95.56 96 ALA A CA 1
ATOM 677 C C . ALA A 1 96 ? -4.536 -10.245 16.851 1.00 95.56 96 ALA A C 1
ATOM 679 O O . ALA A 1 96 ? -5.394 -9.400 16.589 1.00 95.56 96 ALA A O 1
ATOM 680 N N . LEU A 1 97 ? -3.602 -10.626 15.981 1.00 96.88 97 LEU A N 1
ATOM 681 C CA . LEU A 1 97 ? -3.588 -10.181 14.591 1.00 96.88 97 LEU A CA 1
ATOM 682 C C . LEU A 1 97 ? -4.545 -11.051 13.776 1.00 96.88 97 LEU A C 1
ATOM 684 O O . LEU A 1 97 ? -4.492 -12.277 13.851 1.00 96.88 97 LEU A O 1
ATOM 688 N N . VAL A 1 98 ? -5.410 -10.406 13.001 1.00 97.19 98 VAL A N 1
ATOM 689 C CA . VAL A 1 98 ? -6.372 -11.056 12.107 1.00 97.19 98 VAL A CA 1
ATOM 690 C C . VAL A 1 98 ? -6.091 -10.597 10.682 1.00 97.19 98 VAL A C 1
ATOM 692 O O . VAL A 1 98 ? -5.723 -9.441 10.464 1.00 97.19 98 VAL A O 1
ATOM 695 N N . GLU A 1 99 ? -6.268 -11.493 9.712 1.00 97.56 99 GLU A N 1
ATOM 696 C CA . GLU A 1 99 ? -6.154 -11.161 8.292 1.00 97.56 99 GLU A CA 1
ATOM 697 C C . GLU A 1 99 ? -7.033 -9.949 7.929 1.00 97.56 99 GLU A C 1
ATOM 699 O O . GLU A 1 99 ? -8.172 -9.816 8.380 1.00 97.56 99 GLU A O 1
ATOM 704 N N . GLY A 1 100 ? -6.484 -9.035 7.128 1.00 96.81 100 GLY A N 1
ATOM 705 C CA . GLY A 1 100 ? -7.149 -7.805 6.700 1.00 96.81 100 GLY A CA 1
ATOM 706 C C . GLY A 1 100 ? -7.033 -6.634 7.682 1.00 96.81 100 GLY A C 1
ATOM 707 O O . GLY A 1 100 ? -7.400 -5.513 7.324 1.00 96.81 100 GLY A O 1
ATOM 708 N N . MET A 1 101 ? -6.494 -6.832 8.893 1.00 96.75 101 MET A N 1
ATOM 709 C CA . MET A 1 101 ? -6.196 -5.715 9.799 1.00 96.75 101 MET A CA 1
ATOM 710 C C . MET A 1 101 ? -5.145 -4.788 9.185 1.00 96.75 101 MET A C 1
ATOM 712 O O . MET A 1 101 ? -4.103 -5.253 8.724 1.00 96.75 101 MET A O 1
ATOM 716 N N . ARG A 1 102 ? -5.394 -3.473 9.208 1.00 96.31 102 ARG A N 1
ATOM 717 C CA . ARG A 1 102 ? -4.502 -2.466 8.616 1.00 96.31 102 ARG A CA 1
ATOM 718 C C . ARG A 1 102 ? -3.908 -1.529 9.647 1.00 96.31 102 ARG A C 1
ATOM 720 O O . ARG A 1 102 ? -4.601 -1.039 10.535 1.00 96.31 102 ARG A O 1
ATOM 727 N N . PHE A 1 103 ? -2.638 -1.209 9.445 1.00 95.62 103 PHE A N 1
ATOM 728 C CA . PHE A 1 103 ? -1.880 -0.285 10.274 1.00 95.62 103 PHE A CA 1
ATOM 729 C C . PHE A 1 103 ? -1.094 0.668 9.383 1.00 95.62 103 PHE A C 1
ATOM 731 O O . PHE A 1 103 ? -0.407 0.245 8.453 1.00 95.62 103 PHE A O 1
ATOM 738 N N . ARG A 1 104 ? -1.141 1.963 9.695 1.00 96.44 104 ARG A N 1
ATOM 739 C CA . ARG A 1 104 ? -0.178 2.936 9.177 1.00 96.44 104 ARG A CA 1
ATOM 740 C C . ARG A 1 104 ? 0.852 3.202 10.249 1.00 96.44 104 ARG A C 1
ATOM 742 O O . ARG A 1 104 ? 0.494 3.481 11.391 1.00 96.44 104 ARG A O 1
ATOM 749 N N . PHE A 1 105 ? 2.123 3.169 9.890 1.00 95.75 105 PHE A N 1
ATOM 750 C CA . PHE A 1 105 ? 3.197 3.436 10.832 1.00 95.75 105 PHE A CA 1
ATOM 751 C C . PHE A 1 105 ? 4.228 4.388 10.242 1.00 95.75 105 PHE A C 1
ATOM 753 O O . PHE A 1 105 ? 4.569 4.307 9.063 1.00 95.75 105 PHE A O 1
ATOM 760 N N . LYS A 1 106 ? 4.696 5.334 11.060 1.00 95.31 106 LYS A N 1
ATOM 761 C CA . LYS A 1 106 ? 5.798 6.230 10.695 1.00 95.31 106 LYS A CA 1
ATOM 762 C C . LYS A 1 106 ? 7.107 5.624 11.184 1.00 95.31 106 LYS A C 1
ATOM 764 O O . LYS A 1 106 ? 7.274 5.479 12.392 1.00 95.31 106 LYS A O 1
ATOM 769 N N . VAL A 1 107 ? 8.010 5.305 10.264 1.00 96.88 107 VAL A N 1
ATOM 770 C CA . VAL A 1 107 ? 9.325 4.723 10.573 1.00 96.88 107 VAL A CA 1
ATOM 771 C C . VAL A 1 107 ? 10.189 5.785 11.272 1.00 96.88 107 VAL A C 1
ATOM 773 O O . VAL A 1 107 ? 10.234 6.926 10.796 1.00 96.88 107 VAL A O 1
ATOM 776 N N . PRO A 1 108 ? 10.847 5.472 12.404 1.00 94.69 108 PRO A N 1
ATOM 777 C CA . PRO A 1 108 ? 11.686 6.432 13.114 1.00 94.69 108 PRO A CA 1
ATOM 778 C C . PRO A 1 108 ? 12.989 6.723 12.356 1.00 94.69 108 PRO A C 1
ATOM 780 O O . PRO A 1 108 ? 13.452 5.929 11.540 1.00 94.69 108 PRO A O 1
ATOM 783 N N . GLY A 1 109 ? 13.605 7.866 12.665 1.00 91.50 109 GLY A N 1
ATOM 784 C CA . GLY A 1 109 ? 14.901 8.258 12.103 1.00 91.50 109 GLY A CA 1
ATOM 785 C C . GLY A 1 109 ? 14.870 8.544 10.597 1.00 91.50 109 GLY A C 1
ATOM 786 O O . GLY A 1 109 ? 13.822 8.843 10.035 1.00 91.50 109 GLY A O 1
ATOM 787 N N . SER A 1 110 ? 16.042 8.492 9.961 1.00 89.25 110 SER A N 1
ATOM 788 C CA . SER A 1 110 ? 16.235 8.716 8.517 1.00 89.25 110 SER A CA 1
ATOM 789 C C . SER A 1 110 ? 16.859 7.521 7.788 1.00 89.25 110 SER A C 1
ATOM 791 O O . SER A 1 110 ? 16.917 7.519 6.562 1.00 89.25 110 SER A O 1
ATOM 793 N N . ALA A 1 111 ? 17.334 6.512 8.523 1.00 86.06 111 ALA A N 1
ATOM 794 C CA . ALA A 1 111 ? 17.935 5.317 7.941 1.00 86.06 111 ALA A CA 1
ATOM 795 C C . ALA A 1 111 ? 16.862 4.400 7.340 1.00 86.06 111 ALA A C 1
ATOM 797 O O . ALA A 1 111 ? 15.735 4.357 7.830 1.00 86.06 111 ALA A O 1
ATOM 798 N N . ALA A 1 112 ? 17.217 3.657 6.295 1.00 95.56 112 ALA A N 1
ATOM 799 C CA . ALA A 1 112 ? 16.367 2.609 5.742 1.00 95.56 112 ALA A CA 1
ATOM 800 C C . ALA A 1 112 ? 16.694 1.233 6.354 1.00 95.56 112 ALA A C 1
ATOM 802 O O . ALA A 1 112 ? 17.695 1.101 7.062 1.00 95.56 112 ALA A O 1
ATOM 803 N N . ASN A 1 113 ? 15.867 0.213 6.095 1.00 97.31 113 ASN A N 1
ATOM 804 C CA . ASN A 1 113 ? 16.165 -1.167 6.506 1.00 97.31 113 ASN A CA 1
ATOM 805 C C . ASN A 1 113 ? 17.474 -1.657 5.876 1.00 97.31 113 ASN A C 1
ATOM 807 O O . ASN A 1 113 ? 17.673 -1.529 4.666 1.00 97.31 113 ASN A O 1
ATOM 811 N N . ALA A 1 114 ? 18.346 -2.237 6.699 1.00 97.25 114 ALA A N 1
ATOM 812 C CA . ALA A 1 114 ? 19.630 -2.789 6.281 1.00 97.25 114 ALA A CA 1
ATOM 813 C C . ALA A 1 114 ? 19.548 -4.288 5.944 1.00 97.25 114 ALA A C 1
ATOM 815 O O . ALA A 1 114 ? 20.515 -4.866 5.452 1.00 97.25 114 ALA A O 1
ATOM 816 N N . THR A 1 115 ? 18.403 -4.926 6.198 1.00 97.44 115 THR A N 1
ATOM 817 C CA . THR A 1 115 ? 18.184 -6.363 5.993 1.00 97.44 115 THR A CA 1
ATOM 818 C C . THR A 1 115 ? 16.994 -6.640 5.078 1.00 97.44 115 THR A C 1
ATOM 820 O O . THR A 1 115 ? 16.124 -5.794 4.875 1.00 97.44 115 THR A O 1
ATOM 823 N N . THR A 1 116 ? 16.917 -7.861 4.548 1.00 97.38 116 THR A N 1
ATOM 824 C CA . THR A 1 116 ? 15.769 -8.340 3.759 1.00 97.38 116 THR A CA 1
ATOM 825 C C . THR A 1 116 ? 14.678 -8.995 4.613 1.00 97.38 116 THR A C 1
ATOM 827 O O . THR A 1 116 ? 13.703 -9.515 4.078 1.00 97.38 116 THR A O 1
ATOM 830 N N . ALA A 1 117 ? 14.833 -9.021 5.938 1.00 97.25 117 ALA A N 1
ATOM 831 C CA . ALA A 1 117 ? 13.877 -9.634 6.861 1.00 97.25 117 ALA A CA 1
ATOM 832 C C . ALA A 1 117 ? 13.470 -8.688 8.010 1.00 97.25 117 ALA A C 1
ATOM 834 O O . ALA A 1 117 ? 13.535 -9.085 9.174 1.00 97.25 117 ALA A O 1
ATOM 835 N N . PRO A 1 118 ? 13.049 -7.446 7.711 1.00 98.00 118 PRO A N 1
ATOM 836 C CA . PRO A 1 118 ? 12.594 -6.528 8.738 1.00 98.00 118 PRO A CA 1
ATOM 837 C C . PRO A 1 118 ? 11.290 -7.021 9.378 1.00 98.00 118 PRO A C 1
ATOM 839 O O . PRO A 1 118 ? 10.466 -7.695 8.746 1.00 98.00 118 PRO A O 1
ATOM 842 N N . THR A 1 119 ? 11.089 -6.664 10.643 1.00 98.12 119 THR A N 1
ATOM 843 C CA . THR A 1 119 ? 9.921 -7.073 11.435 1.00 98.12 119 THR A CA 1
ATOM 844 C C . THR A 1 119 ? 9.133 -5.871 11.941 1.00 98.12 119 THR A C 1
ATOM 846 O O . THR A 1 119 ? 9.687 -4.797 12.174 1.00 98.12 119 THR A O 1
ATOM 849 N N . LEU A 1 120 ? 7.827 -6.063 12.113 1.00 98.19 120 LEU A N 1
ATOM 850 C CA . LEU A 1 120 ? 6.914 -5.142 12.773 1.00 98.19 120 LEU A CA 1
ATOM 851 C C . LEU A 1 120 ? 6.289 -5.855 13.973 1.00 98.19 120 LEU A C 1
ATOM 853 O O . LEU A 1 120 ? 5.546 -6.820 13.818 1.00 98.19 120 LEU A O 1
ATOM 857 N N . THR A 1 121 ? 6.576 -5.367 15.171 1.00 98.19 121 THR A N 1
ATOM 858 C CA . THR A 1 121 ? 5.979 -5.846 16.418 1.00 98.19 121 THR A CA 1
ATOM 859 C C . THR A 1 121 ? 4.769 -4.988 16.768 1.00 98.19 121 THR A C 1
ATOM 861 O O . THR A 1 121 ? 4.891 -3.774 16.914 1.00 98.19 121 THR A O 1
ATOM 864 N N . ILE A 1 122 ? 3.595 -5.596 16.917 1.00 97.44 122 ILE A N 1
ATOM 865 C CA . ILE A 1 122 ? 2.322 -4.905 17.163 1.00 97.44 122 ILE A CA 1
ATOM 866 C C . ILE A 1 122 ? 1.819 -5.322 18.542 1.00 97.44 122 ILE A C 1
ATOM 868 O O . ILE A 1 122 ? 1.461 -6.480 18.734 1.00 97.44 122 ILE A O 1
ATOM 872 N N . ASN A 1 123 ? 1.858 -4.412 19.522 1.00 95.75 123 ASN A N 1
ATOM 873 C CA . ASN A 1 123 ? 1.540 -4.717 20.930 1.00 95.75 123 ASN A CA 1
ATOM 874 C C . ASN A 1 123 ? 2.270 -5.976 21.471 1.00 95.75 123 ASN A C 1
ATOM 876 O O . ASN A 1 123 ? 1.727 -6.712 22.287 1.00 95.75 123 ASN A O 1
ATOM 880 N N . GLY A 1 124 ? 3.504 -6.232 21.018 1.00 95.75 124 GLY A N 1
ATOM 881 C CA . GLY A 1 124 ? 4.305 -7.400 21.420 1.00 95.75 124 GLY A CA 1
ATOM 882 C C . GLY A 1 124 ? 4.177 -8.630 20.513 1.00 95.75 124 GLY A C 1
ATOM 883 O O . GLY A 1 124 ? 4.938 -9.579 20.678 1.00 95.75 124 GLY A O 1
ATOM 884 N N . ILE A 1 125 ? 3.279 -8.614 19.524 1.00 97.25 125 ILE A N 1
ATOM 885 C CA . ILE A 1 125 ? 3.127 -9.690 18.537 1.00 97.25 125 ILE A CA 1
ATOM 886 C C . ILE A 1 125 ? 4.028 -9.384 17.337 1.00 97.25 125 ILE A C 1
ATOM 888 O O . ILE A 1 125 ? 3.791 -8.418 16.612 1.00 97.25 125 ILE A O 1
ATOM 892 N N . ALA A 1 126 ? 5.078 -10.180 17.137 1.00 97.00 126 ALA A N 1
ATOM 893 C CA . ALA A 1 126 ? 6.015 -9.999 16.031 1.00 97.00 126 ALA A CA 1
ATOM 894 C C . ALA A 1 126 ? 5.421 -10.486 14.702 1.00 97.00 126 ALA A C 1
ATOM 896 O O . ALA A 1 126 ? 4.879 -11.586 14.616 1.00 97.00 126 ALA A O 1
ATOM 897 N N . SER A 1 127 ? 5.576 -9.680 13.656 1.00 97.88 127 SER A N 1
ATOM 898 C CA . SER A 1 127 ? 5.148 -9.993 12.297 1.00 97.88 127 SER A CA 1
ATOM 899 C C . SER A 1 127 ? 6.268 -9.662 11.311 1.00 97.88 127 SER A C 1
ATOM 901 O O . SER A 1 127 ? 6.904 -8.611 11.410 1.00 97.88 127 SER A O 1
ATOM 903 N N . ALA A 1 128 ? 6.550 -10.555 10.361 1.00 98.25 128 ALA A N 1
ATOM 904 C CA . ALA A 1 128 ? 7.521 -10.263 9.310 1.00 98.25 128 ALA A CA 1
ATOM 905 C C . ALA A 1 128 ? 6.927 -9.253 8.324 1.00 98.25 128 ALA A C 1
ATOM 907 O O . ALA A 1 128 ? 5.770 -9.382 7.922 1.00 98.25 128 ALA A O 1
ATOM 908 N N . ILE A 1 129 ? 7.714 -8.268 7.897 1.00 98.38 129 ILE A N 1
ATOM 909 C CA . ILE A 1 129 ? 7.264 -7.323 6.875 1.00 98.38 129 ILE A CA 1
ATOM 910 C C . ILE A 1 129 ? 7.478 -7.949 5.496 1.00 98.38 129 ILE A C 1
ATOM 912 O O . ILE A 1 129 ? 8.542 -8.501 5.201 1.00 98.38 129 ILE A O 1
ATOM 916 N N . LYS A 1 130 ? 6.462 -7.859 4.636 1.00 98.19 130 LYS A N 1
ATOM 917 C CA . LYS A 1 130 ? 6.496 -8.327 3.243 1.00 98.19 130 LYS A CA 1
ATOM 918 C C . LYS A 1 130 ? 6.127 -7.192 2.302 1.00 98.19 130 LYS A C 1
ATOM 920 O O . LYS A 1 130 ? 5.367 -6.298 2.663 1.00 98.19 130 LYS A O 1
ATOM 925 N N . ARG A 1 131 ? 6.624 -7.239 1.070 1.00 97.12 131 ARG A N 1
ATOM 926 C CA . ARG A 1 131 ? 6.169 -6.348 -0.007 1.00 97.12 131 ARG A CA 1
ATOM 927 C C . ARG A 1 131 ? 4.735 -6.677 -0.394 1.00 97.12 131 ARG A C 1
ATOM 929 O O . ARG A 1 131 ? 4.239 -7.754 -0.064 1.00 97.12 131 ARG A O 1
ATOM 936 N N . ARG A 1 132 ? 4.089 -5.805 -1.171 1.00 95.50 132 ARG A N 1
ATOM 937 C CA . ARG A 1 132 ? 2.721 -6.025 -1.679 1.00 95.50 132 ARG A CA 1
ATOM 938 C C . ARG A 1 132 ? 2.550 -7.382 -2.374 1.00 95.50 132 ARG A C 1
ATOM 940 O O . ARG A 1 132 ? 1.477 -7.973 -2.323 1.00 95.50 132 ARG A O 1
ATOM 947 N N . THR A 1 133 ? 3.608 -7.885 -3.002 1.00 93.56 133 THR A N 1
ATOM 948 C CA . THR A 1 133 ? 3.651 -9.179 -3.699 1.00 93.56 133 THR A CA 1
ATOM 949 C C . THR A 1 133 ? 3.758 -10.397 -2.770 1.00 93.56 133 THR A C 1
ATOM 951 O O . THR A 1 133 ? 3.736 -11.523 -3.253 1.00 93.56 133 THR A O 1
ATOM 954 N N . GLY A 1 134 ? 3.901 -10.203 -1.454 1.00 94.62 134 GLY A N 1
ATOM 955 C CA . GLY A 1 134 ? 4.143 -11.269 -0.471 1.00 94.62 134 GLY A CA 1
ATOM 956 C C . GLY A 1 134 ? 5.614 -11.689 -0.348 1.00 94.62 134 GLY A C 1
ATOM 957 O O . GLY A 1 134 ? 5.964 -12.490 0.517 1.00 94.62 134 GLY A O 1
ATOM 958 N N . VAL A 1 135 ? 6.501 -11.128 -1.174 1.00 95.81 135 VAL A N 1
ATOM 959 C CA . VAL A 1 135 ? 7.944 -11.406 -1.137 1.00 95.81 135 VAL A CA 1
ATOM 960 C C . VAL A 1 135 ? 8.617 -10.585 -0.033 1.00 95.81 135 VAL A C 1
ATOM 962 O O . VAL A 1 135 ? 8.140 -9.518 0.354 1.00 95.81 135 VAL A O 1
ATOM 965 N N . ALA A 1 136 ? 9.749 -11.072 0.475 1.00 97.19 136 ALA A N 1
ATOM 966 C CA . ALA A 1 136 ? 10.618 -10.300 1.357 1.00 97.19 136 ALA A CA 1
ATOM 967 C C . ALA A 1 136 ? 11.001 -8.935 0.731 1.00 97.19 136 ALA A C 1
ATOM 969 O O . ALA A 1 136 ? 11.185 -8.852 -0.493 1.00 97.19 136 ALA A O 1
ATOM 970 N N . PRO A 1 137 ? 11.093 -7.861 1.534 1.00 97.25 137 PRO A N 1
ATOM 971 C CA . PRO A 1 137 ? 11.609 -6.581 1.069 1.00 97.25 137 PRO A CA 1
ATOM 972 C C . PRO A 1 137 ? 13.106 -6.669 0.765 1.00 97.25 137 PRO A C 1
ATOM 974 O O . PRO A 1 137 ? 13.836 -7.475 1.344 1.00 97.25 137 PRO A O 1
ATOM 977 N N . ALA A 1 138 ? 13.562 -5.834 -0.159 1.00 97.12 138 ALA A N 1
ATOM 978 C CA . ALA A 1 138 ? 14.975 -5.583 -0.380 1.00 97.12 138 ALA A CA 1
ATOM 979 C C . ALA A 1 138 ? 15.511 -4.589 0.664 1.00 97.12 138 ALA A C 1
ATOM 981 O O . ALA A 1 138 ? 14.755 -3.869 1.325 1.00 97.12 138 ALA A O 1
ATOM 982 N N . ILE A 1 139 ? 16.836 -4.529 0.791 1.00 96.81 139 ILE A N 1
ATOM 983 C CA . ILE A 1 139 ? 17.519 -3.480 1.555 1.00 96.81 139 ILE A CA 1
ATOM 984 C C . ILE A 1 139 ? 17.110 -2.116 0.980 1.00 96.81 139 ILE A C 1
ATOM 986 O O . ILE A 1 139 ? 17.154 -1.921 -0.235 1.00 96.81 139 ILE A O 1
ATOM 990 N N . GLY A 1 140 ? 16.715 -1.182 1.845 1.00 96.56 140 GLY A N 1
ATOM 991 C CA . GLY A 1 140 ? 16.318 0.170 1.449 1.00 96.56 140 GLY A CA 1
ATOM 992 C C . GLY A 1 140 ? 14.827 0.388 1.149 1.00 96.56 140 GLY A C 1
ATOM 993 O O . GLY A 1 140 ? 14.430 1.534 0.954 1.00 96.56 140 GLY A O 1
ATOM 994 N N . ASP A 1 141 ? 13.991 -0.655 1.120 1.00 97.12 141 ASP A N 1
ATOM 995 C CA . ASP A 1 141 ? 12.556 -0.530 0.803 1.00 97.12 141 ASP A CA 1
ATOM 996 C C . ASP A 1 141 ? 11.726 0.178 1.893 1.00 97.12 141 ASP A C 1
ATOM 998 O O . ASP A 1 141 ? 10.710 0.811 1.594 1.00 97.12 141 ASP A O 1
ATOM 1002 N N . ILE A 1 142 ? 12.134 0.058 3.156 1.00 97.31 142 ILE A N 1
ATOM 1003 C CA . ILE A 1 142 ? 11.502 0.687 4.319 1.00 97.31 142 ILE A CA 1
ATOM 1004 C C . ILE A 1 142 ? 12.329 1.913 4.681 1.00 97.31 142 ILE A C 1
ATOM 1006 O O . ILE A 1 142 ? 13.379 1.799 5.313 1.00 97.31 142 ILE A O 1
ATOM 1010 N N . VAL A 1 143 ? 11.864 3.090 4.268 1.00 95.94 143 VAL A N 1
ATOM 1011 C CA . VAL A 1 143 ? 12.632 4.335 4.366 1.00 95.94 143 VAL A CA 1
ATOM 1012 C C . VAL A 1 143 ? 12.300 5.066 5.665 1.00 95.94 143 VAL A C 1
ATOM 1014 O O . VAL A 1 143 ? 11.142 5.409 5.926 1.00 95.94 143 VAL A O 1
ATOM 1017 N N . GLY A 1 144 ? 13.327 5.357 6.466 1.00 95.00 144 GLY A N 1
ATOM 1018 C CA . GLY A 1 144 ? 13.212 6.144 7.691 1.00 95.00 144 GLY A CA 1
ATOM 1019 C C . GLY A 1 144 ? 12.511 7.483 7.476 1.00 95.00 144 GLY A C 1
ATOM 1020 O O . GLY A 1 144 ? 12.702 8.161 6.468 1.00 95.00 144 GLY A O 1
ATOM 1021 N N . GLY A 1 145 ? 11.657 7.861 8.423 1.00 94.25 145 GLY A N 1
ATOM 1022 C CA . GLY A 1 145 ? 10.953 9.142 8.422 1.00 94.25 145 GLY A CA 1
ATOM 1023 C C . GLY A 1 145 ? 9.687 9.163 7.567 1.00 94.25 145 GLY A C 1
ATOM 1024 O O . GLY A 1 145 ? 8.885 10.096 7.695 1.00 94.25 145 GLY A O 1
ATOM 1025 N N . THR A 1 146 ? 9.458 8.132 6.752 1.00 95.50 146 THR A N 1
ATOM 1026 C CA . THR A 1 146 ? 8.267 8.006 5.907 1.00 95.50 146 THR A CA 1
ATOM 1027 C C . THR A 1 146 ? 7.154 7.215 6.601 1.00 95.50 146 THR A C 1
ATOM 1029 O O . THR A 1 146 ? 7.353 6.585 7.645 1.00 95.50 146 THR A O 1
ATOM 1032 N N . VAL A 1 147 ? 5.934 7.318 6.067 1.00 95.62 147 VAL A N 1
ATOM 1033 C CA . VAL A 1 147 ? 4.774 6.557 6.544 1.00 95.62 147 VAL A CA 1
ATOM 1034 C C . VAL A 1 147 ? 4.537 5.394 5.596 1.00 95.62 147 VAL A C 1
ATOM 1036 O O . VAL A 1 147 ? 4.357 5.608 4.400 1.00 95.62 147 VAL A O 1
ATOM 1039 N N . HIS A 1 148 ? 4.461 4.191 6.150 1.00 96.94 148 HIS A N 1
ATOM 1040 C CA . HIS A 1 148 ? 4.062 2.991 5.430 1.00 96.94 148 HIS A CA 1
ATOM 1041 C C . HIS A 1 148 ? 2.689 2.518 5.916 1.00 96.94 148 HIS A C 1
ATOM 1043 O O . HIS A 1 148 ? 2.313 2.738 7.067 1.00 96.94 148 HIS A O 1
ATOM 1049 N N . GLU A 1 149 ? 1.936 1.872 5.028 1.00 97.19 149 GLU A N 1
ATOM 1050 C CA . GLU A 1 149 ? 0.693 1.169 5.354 1.00 97.19 149 GLU A CA 1
ATOM 1051 C C . GLU A 1 149 ? 0.912 -0.326 5.133 1.00 97.19 149 GLU A C 1
ATOM 1053 O O . GLU A 1 149 ? 1.406 -0.723 4.073 1.00 97.19 149 GLU A O 1
ATOM 1058 N N . ALA A 1 150 ? 0.549 -1.138 6.123 1.00 97.44 150 ALA A N 1
ATOM 1059 C CA . ALA A 1 150 ? 0.599 -2.590 6.057 1.00 97.44 150 ALA A CA 1
ATOM 1060 C C . ALA A 1 150 ? -0.758 -3.202 6.411 1.00 97.44 150 ALA A C 1
ATOM 1062 O O . ALA A 1 150 ? -1.494 -2.679 7.248 1.00 97.44 150 ALA A O 1
ATOM 1063 N N . GLU A 1 151 ? -1.055 -4.326 5.777 1.00 97.88 151 GLU A N 1
ATOM 1064 C CA . GLU A 1 151 ? -2.204 -5.187 6.021 1.00 97.88 151 GLU A CA 1
ATOM 1065 C C . GLU A 1 151 ? -1.699 -6.553 6.492 1.00 97.88 151 GLU A C 1
ATOM 1067 O O . GLU A 1 151 ? -0.730 -7.073 5.937 1.00 97.88 151 GLU A O 1
ATOM 1072 N N . ILE A 1 152 ? -2.331 -7.132 7.509 1.00 98.19 152 ILE A N 1
ATOM 1073 C CA . ILE A 1 152 ? -2.026 -8.494 7.949 1.00 98.19 152 ILE A CA 1
ATOM 1074 C C . ILE A 1 152 ? -2.554 -9.483 6.907 1.00 98.19 152 ILE A C 1
ATOM 1076 O O . ILE A 1 152 ? -3.740 -9.453 6.581 1.00 98.19 152 ILE A O 1
ATOM 1080 N N . ASP A 1 153 ? -1.688 -10.346 6.378 1.00 97.75 153 ASP A N 1
ATOM 1081 C CA . ASP A 1 153 ? -2.078 -11.414 5.450 1.00 97.75 153 ASP A CA 1
ATOM 1082 C C . ASP A 1 153 ? -2.553 -12.689 6.178 1.00 97.75 153 ASP A C 1
ATOM 1084 O O . ASP A 1 153 ? -2.447 -12.806 7.400 1.00 97.75 153 ASP A O 1
ATOM 1088 N N . ALA A 1 154 ? -3.063 -13.670 5.424 1.00 96.75 154 ALA A N 1
ATOM 1089 C CA . ALA A 1 154 ? -3.506 -14.966 5.952 1.00 96.75 154 ALA A CA 1
ATOM 1090 C C . ALA A 1 154 ? -2.420 -15.741 6.728 1.00 96.75 154 ALA A C 1
ATOM 1092 O O . ALA A 1 154 ? -2.736 -16.620 7.527 1.00 96.75 154 ALA A O 1
ATOM 1093 N N . ALA A 1 155 ? -1.139 -15.438 6.494 1.00 96.38 155 ALA A N 1
ATOM 1094 C CA . ALA A 1 155 ? -0.003 -16.059 7.169 1.00 96.38 155 ALA A CA 1
ATOM 1095 C C . ALA A 1 155 ? 0.488 -15.241 8.382 1.00 96.38 155 ALA A C 1
ATOM 1097 O O . ALA A 1 155 ? 1.481 -15.612 9.007 1.00 96.38 155 ALA A O 1
ATOM 1098 N N . GLY A 1 156 ? -0.192 -14.142 8.727 1.00 96.75 156 GLY A N 1
ATOM 1099 C CA . GLY A 1 156 ? 0.150 -13.280 9.855 1.00 96.75 156 GLY A CA 1
ATOM 1100 C C . GLY A 1 156 ? 1.299 -12.303 9.585 1.00 96.75 156 GLY A C 1
ATOM 1101 O O . GLY A 1 156 ? 1.806 -11.699 10.534 1.00 96.75 156 GLY A O 1
ATOM 1102 N N . ASN A 1 157 ? 1.729 -12.124 8.330 1.00 98.12 157 ASN A N 1
ATOM 1103 C CA . ASN A 1 157 ? 2.758 -11.148 7.964 1.00 98.12 157 ASN A CA 1
ATOM 1104 C C . ASN A 1 157 ? 2.161 -9.751 7.757 1.00 98.12 157 ASN A C 1
ATOM 1106 O O . ASN A 1 157 ? 1.046 -9.602 7.261 1.00 98.12 157 ASN A O 1
ATOM 1110 N N . ALA A 1 158 ? 2.951 -8.719 8.040 1.00 98.12 158 ALA A N 1
ATOM 1111 C CA . ALA A 1 158 ? 2.628 -7.331 7.756 1.00 98.12 158 ALA A CA 1
ATOM 1112 C C . ALA A 1 158 ? 2.982 -7.023 6.294 1.00 98.12 158 ALA A C 1
ATOM 1114 O O . ALA A 1 158 ? 4.106 -6.631 5.962 1.00 98.12 158 ALA A O 1
ATOM 1115 N N . ARG A 1 159 ? 2.019 -7.220 5.395 1.00 98.19 159 ARG A N 1
ATOM 1116 C CA . ARG A 1 159 ? 2.177 -6.983 3.961 1.00 98.19 159 ARG A CA 1
ATOM 1117 C C . ARG A 1 159 ? 1.980 -5.506 3.638 1.00 98.19 159 ARG A C 1
ATOM 1119 O O . ARG A 1 159 ? 0.898 -4.960 3.835 1.00 98.19 159 ARG A O 1
ATOM 1126 N N . LEU A 1 160 ? 3.008 -4.858 3.098 1.00 97.75 160 LEU A N 1
ATOM 1127 C CA . LEU A 1 160 ? 2.938 -3.468 2.657 1.00 97.75 160 LEU A CA 1
ATOM 1128 C C . LEU A 1 160 ? 1.874 -3.298 1.566 1.00 97.75 160 LEU A C 1
ATOM 1130 O O . LEU A 1 160 ? 1.832 -4.045 0.590 1.00 97.75 160 LEU A O 1
ATOM 1134 N N . VAL A 1 161 ? 1.017 -2.292 1.726 1.00 96.56 161 VAL A N 1
ATOM 1135 C CA . VAL A 1 161 ? -0.048 -1.977 0.764 1.00 96.56 161 VAL A CA 1
ATOM 1136 C C . VAL A 1 161 ? 0.474 -1.067 -0.343 1.00 96.56 161 VAL A C 1
ATOM 1138 O O . VAL A 1 161 ? 0.012 -1.173 -1.474 1.00 96.56 161 VAL A O 1
ATOM 1141 N N . GLY A 1 162 ? 1.424 -0.178 -0.053 1.00 94.06 162 GLY A N 1
ATOM 1142 C CA . GLY A 1 162 ? 2.086 0.658 -1.059 1.00 94.06 162 GLY A CA 1
ATOM 1143 C C . GLY A 1 162 ? 3.171 -0.101 -1.824 1.00 94.06 162 GLY A C 1
ATOM 1144 O O . GLY A 1 162 ? 3.751 -1.047 -1.296 1.00 94.06 162 GLY A O 1
ATOM 1145 N N . ALA A 1 163 ? 3.452 0.325 -3.058 1.00 93.31 163 ALA A N 1
ATOM 1146 C CA . ALA A 1 163 ? 4.631 -0.146 -3.781 1.00 93.31 163 ALA A CA 1
ATOM 1147 C C . ALA A 1 163 ? 5.901 0.417 -3.129 1.00 93.31 163 ALA A C 1
ATOM 1149 O O . ALA A 1 163 ? 5.933 1.589 -2.746 1.00 93.31 163 ALA A O 1
ATOM 1150 N N . VAL A 1 164 ? 6.937 -0.411 -3.034 1.00 95.06 164 VAL A N 1
ATOM 1151 C CA . VAL A 1 164 ? 8.280 0.012 -2.609 1.00 95.06 164 VAL A CA 1
ATOM 1152 C C . VAL A 1 164 ? 9.228 0.103 -3.806 1.00 95.06 164 VAL A C 1
ATOM 1154 O O . VAL A 1 164 ? 8.887 -0.309 -4.918 1.00 95.06 164 VAL A O 1
ATOM 1157 N N . ALA A 1 165 ? 10.424 0.658 -3.599 1.00 93.44 165 ALA A N 1
ATOM 1158 C CA . ALA A 1 165 ? 11.399 0.863 -4.669 1.00 93.44 165 ALA A CA 1
ATOM 1159 C C . ALA A 1 165 ? 11.733 -0.442 -5.409 1.00 93.44 165 ALA A C 1
ATOM 1161 O O . ALA A 1 165 ? 11.797 -0.459 -6.638 1.00 93.44 165 ALA A O 1
ATOM 1162 N N . SER A 1 166 ? 11.874 -1.557 -4.689 1.00 93.44 166 SER A N 1
ATOM 1163 C CA . SER A 1 166 ? 12.142 -2.853 -5.315 1.00 93.44 166 SER A CA 1
ATOM 1164 C C . SER A 1 166 ? 10.976 -3.392 -6.152 1.00 93.44 166 SER A C 1
ATOM 1166 O O . SER A 1 166 ? 11.224 -4.086 -7.136 1.00 93.44 166 SER A O 1
ATOM 1168 N N . ASP A 1 167 ? 9.719 -3.057 -5.839 1.00 92.38 167 ASP A N 1
ATOM 1169 C CA . ASP A 1 167 ? 8.576 -3.424 -6.687 1.00 92.38 167 ASP A CA 1
ATOM 1170 C C . ASP A 1 167 ? 8.655 -2.695 -8.032 1.00 92.38 167 ASP A C 1
ATOM 1172 O O . ASP A 1 167 ? 8.463 -3.296 -9.089 1.00 92.38 167 ASP A O 1
ATOM 1176 N N . ILE A 1 168 ? 9.008 -1.408 -7.992 1.00 89.38 168 ILE A N 1
ATOM 1177 C CA . ILE A 1 168 ? 9.206 -0.586 -9.189 1.00 89.38 168 ILE A CA 1
ATOM 1178 C C . ILE A 1 168 ? 10.382 -1.128 -10.008 1.00 89.38 168 ILE A C 1
ATOM 1180 O O . ILE A 1 168 ? 10.256 -1.289 -11.221 1.00 89.38 168 ILE A O 1
ATOM 1184 N N . ASN A 1 169 ? 11.494 -1.471 -9.355 1.00 89.00 169 ASN A N 1
ATOM 1185 C CA . ASN A 1 169 ? 12.665 -2.024 -10.032 1.00 89.00 169 ASN A CA 1
ATOM 1186 C C . ASN A 1 169 ? 12.359 -3.363 -10.706 1.00 89.00 169 ASN A C 1
ATOM 1188 O O . ASN A 1 169 ? 12.786 -3.562 -11.835 1.00 89.00 169 ASN A O 1
ATOM 1192 N N . VAL A 1 170 ? 11.572 -4.248 -10.084 1.00 86.12 170 VAL A N 1
ATOM 1193 C CA . VAL A 1 170 ? 11.139 -5.498 -10.735 1.00 86.12 170 VAL A CA 1
ATOM 1194 C C . VAL A 1 170 ? 10.368 -5.199 -12.018 1.00 86.12 170 VAL A C 1
ATOM 1196 O O . VAL A 1 170 ? 10.650 -5.808 -13.045 1.00 86.12 170 VAL A O 1
ATOM 1199 N N . VAL A 1 171 ? 9.440 -4.238 -11.996 1.00 84.12 171 VAL A N 1
ATOM 1200 C CA . VAL A 1 171 ? 8.674 -3.865 -13.194 1.00 84.12 171 VAL A CA 1
ATOM 1201 C C . VAL A 1 171 ? 9.577 -3.253 -14.264 1.00 84.12 171 VAL A C 1
ATOM 1203 O O . VAL A 1 171 ? 9.461 -3.625 -15.427 1.00 84.12 171 VAL A O 1
ATOM 1206 N N . ILE A 1 172 ? 10.483 -2.342 -13.893 1.00 83.25 172 ILE A N 1
ATOM 1207 C CA . ILE A 1 172 ? 11.399 -1.682 -14.836 1.00 83.25 172 ILE A CA 1
ATOM 1208 C C . ILE A 1 172 ? 12.380 -2.688 -15.443 1.00 83.25 172 ILE A C 1
ATOM 1210 O O . ILE A 1 172 ? 12.558 -2.690 -16.657 1.00 83.25 172 ILE A O 1
ATOM 1214 N N . SER A 1 173 ? 12.981 -3.558 -14.631 1.00 79.31 173 SER A N 1
ATOM 1215 C CA . SER A 1 173 ? 13.931 -4.578 -15.087 1.00 79.31 173 SER A CA 1
ATOM 1216 C C . SER A 1 173 ? 13.266 -5.708 -15.870 1.00 79.31 173 SER A C 1
ATOM 1218 O O . SER A 1 173 ? 13.922 -6.328 -16.698 1.00 79.31 173 SER A O 1
ATOM 1220 N N . ALA A 1 174 ? 11.976 -5.968 -15.644 1.00 77.94 174 ALA A N 1
ATOM 1221 C CA . ALA A 1 174 ? 11.198 -6.903 -16.451 1.00 77.94 174 ALA A CA 1
ATOM 1222 C C . ALA A 1 174 ? 10.754 -6.310 -17.799 1.00 77.94 174 ALA A C 1
ATOM 1224 O O . ALA A 1 174 ? 10.233 -7.049 -18.638 1.00 77.94 174 ALA A O 1
ATOM 1225 N N . ARG A 1 175 ? 10.940 -4.999 -18.042 1.00 73.44 175 ARG A N 1
ATOM 1226 C CA . ARG A 1 175 ? 10.697 -4.438 -19.377 1.00 73.44 175 ARG A CA 1
ATOM 1227 C C . ARG A 1 175 ? 11.703 -5.068 -20.342 1.00 73.44 175 ARG A C 1
ATOM 1229 O O . ARG A 1 175 ? 12.896 -5.061 -20.038 1.00 73.44 175 ARG A O 1
ATOM 1236 N N . PRO A 1 176 ? 11.255 -5.592 -21.498 1.00 74.56 176 PRO A N 1
ATOM 1237 C CA . PRO A 1 176 ? 12.177 -6.118 -22.492 1.00 74.56 176 PRO A CA 1
ATOM 1238 C C . PRO A 1 176 ? 13.184 -5.027 -22.862 1.00 74.56 176 PRO A C 1
ATOM 1240 O O . PRO A 1 176 ? 12.803 -3.873 -23.081 1.00 74.56 176 PRO A O 1
ATOM 1243 N N . ALA A 1 177 ? 14.470 -5.385 -22.876 1.00 79.31 177 ALA A N 1
ATOM 1244 C CA . ALA A 1 177 ? 15.532 -4.454 -23.221 1.00 79.31 177 ALA A CA 1
ATOM 1245 C C . ALA A 1 177 ? 15.262 -3.849 -24.607 1.00 79.31 177 ALA A C 1
ATOM 1247 O O . ALA A 1 177 ? 14.868 -4.561 -25.536 1.00 79.31 177 ALA A O 1
ATOM 1248 N N . VAL A 1 178 ? 15.475 -2.537 -24.745 1.00 88.12 178 VAL A N 1
ATOM 1249 C CA . VAL A 1 178 ? 15.433 -1.892 -26.060 1.00 88.12 178 VAL A CA 1
ATOM 1250 C C . VAL A 1 178 ? 16.527 -2.526 -26.910 1.00 88.12 178 VAL A C 1
ATOM 1252 O O . VAL A 1 178 ? 17.698 -2.511 -26.533 1.00 88.12 178 VAL A O 1
ATOM 1255 N N . THR A 1 179 ? 16.144 -3.114 -28.038 1.00 91.69 179 THR A N 1
ATOM 1256 C CA . THR A 1 179 ? 17.102 -3.690 -28.981 1.00 91.69 179 THR A CA 1
ATOM 1257 C C . THR A 1 179 ? 17.713 -2.548 -29.781 1.00 91.69 179 THR A C 1
ATOM 1259 O O . THR A 1 179 ? 17.016 -1.890 -30.549 1.00 91.69 179 THR A O 1
ATOM 1262 N N . THR A 1 180 ? 19.000 -2.276 -29.582 1.00 94.12 180 THR A N 1
ATOM 1263 C CA . THR A 1 180 ? 19.720 -1.271 -30.374 1.00 94.12 180 THR A CA 1
ATOM 1264 C C . THR A 1 180 ? 20.310 -1.930 -31.611 1.00 94.12 180 THR A C 1
ATOM 1266 O O . THR A 1 180 ? 21.044 -2.909 -31.490 1.00 94.12 180 THR A O 1
ATOM 1269 N N . VAL A 1 181 ? 20.010 -1.383 -32.787 1.00 96.06 181 VAL A N 1
ATOM 1270 C CA . VAL A 1 181 ? 20.516 -1.864 -34.074 1.00 96.06 181 VAL A CA 1
ATOM 1271 C C . VAL A 1 181 ? 21.208 -0.722 -34.809 1.00 96.06 181 VAL A C 1
ATOM 1273 O O . VAL A 1 181 ? 20.627 0.341 -35.023 1.00 96.06 181 VAL A O 1
ATOM 1276 N N . TRP A 1 182 ? 22.455 -0.942 -35.208 1.00 97.56 182 TRP A N 1
ATOM 1277 C CA . TRP A 1 182 ? 23.245 -0.001 -35.996 1.00 97.56 182 TRP A CA 1
ATOM 1278 C C . TRP A 1 182 ? 23.065 -0.266 -37.486 1.00 97.56 182 TRP A C 1
ATOM 1280 O O . TRP A 1 182 ? 23.104 -1.418 -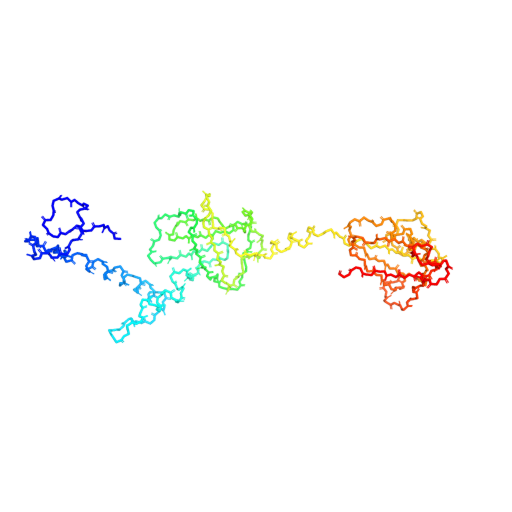37.926 1.00 97.56 182 TRP A O 1
ATOM 1290 N N . ILE A 1 183 ? 22.894 0.806 -38.260 1.00 97.81 183 ILE A N 1
ATOM 1291 C CA . ILE A 1 183 ? 22.759 0.754 -39.715 1.00 97.81 183 ILE A CA 1
ATOM 1292 C C . ILE A 1 183 ? 23.756 1.713 -40.352 1.00 97.81 183 ILE A C 1
ATOM 1294 O O . ILE A 1 183 ? 23.731 2.914 -40.080 1.00 97.81 183 ILE A O 1
ATOM 1298 N N . ASP A 1 184 ? 24.587 1.189 -41.244 1.00 97.56 184 ASP A N 1
ATOM 1299 C CA . ASP A 1 184 ? 25.440 1.966 -42.136 1.00 97.56 184 ASP A CA 1
ATOM 1300 C C . ASP A 1 184 ? 25.038 1.652 -43.584 1.00 97.56 184 ASP A C 1
ATOM 1302 O O . ASP A 1 184 ? 25.426 0.617 -44.124 1.00 97.56 184 ASP A O 1
ATOM 1306 N N . PRO A 1 185 ? 24.266 2.534 -44.239 1.00 96.56 185 PRO A N 1
ATOM 1307 C CA . PRO A 1 185 ? 23.846 2.324 -45.623 1.00 96.56 185 PRO A CA 1
ATOM 1308 C C . PRO A 1 185 ? 25.002 2.242 -46.630 1.00 96.56 185 PRO A C 1
ATOM 1310 O O . PRO A 1 185 ? 24.812 1.717 -47.727 1.00 96.56 185 PRO A O 1
ATOM 1313 N N . THR A 1 186 ? 26.184 2.757 -46.274 1.00 96.06 186 THR A N 1
ATOM 1314 C CA . THR A 1 186 ? 27.367 2.791 -47.142 1.00 96.06 186 THR A CA 1
ATOM 1315 C C . THR A 1 186 ? 28.264 1.578 -46.913 1.00 96.06 186 THR A C 1
ATOM 1317 O O . THR A 1 186 ? 28.651 0.928 -47.881 1.00 96.06 186 THR A O 1
ATOM 1320 N N . ASN A 1 187 ? 28.589 1.270 -45.652 1.00 96.88 187 ASN A N 1
ATOM 1321 C CA . ASN A 1 187 ? 29.586 0.243 -45.305 1.00 96.88 187 ASN A CA 1
ATOM 1322 C C . ASN A 1 187 ? 29.008 -0.990 -44.588 1.00 96.88 187 ASN A C 1
ATOM 1324 O O . ASN A 1 187 ? 29.750 -1.925 -44.291 1.00 96.88 187 ASN A O 1
ATOM 1328 N N . GLY A 1 188 ? 27.715 -0.992 -44.265 1.00 96.94 188 GLY A N 1
ATOM 1329 C CA . GLY A 1 188 ? 27.067 -2.078 -43.536 1.00 96.94 188 GLY A CA 1
ATOM 1330 C C . GLY A 1 188 ? 26.851 -3.332 -44.381 1.00 96.94 188 GLY A C 1
ATOM 1331 O O . GLY A 1 188 ? 26.958 -3.314 -45.608 1.00 96.94 188 GLY A O 1
ATOM 1332 N N . ASN A 1 189 ? 26.491 -4.428 -43.712 1.00 97.56 189 ASN A N 1
ATOM 1333 C CA . ASN A 1 189 ? 26.118 -5.695 -44.345 1.00 97.56 189 ASN A CA 1
ATOM 1334 C C . ASN A 1 189 ? 24.92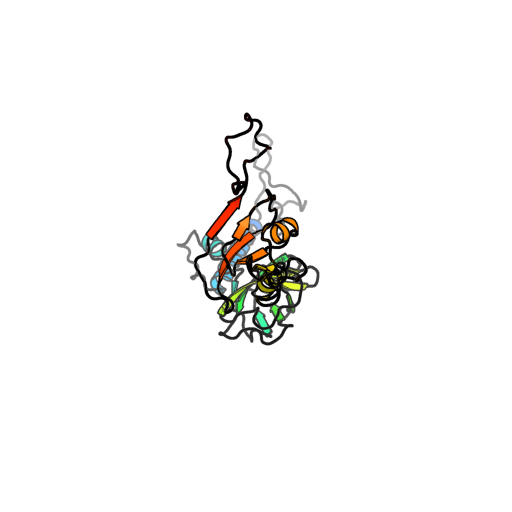8 -6.308 -43.598 1.00 97.56 189 ASN A C 1
ATOM 1336 O O . ASN A 1 189 ? 24.980 -6.469 -42.383 1.00 97.56 189 ASN A O 1
ATOM 1340 N N . ASP A 1 190 ? 23.856 -6.672 -44.301 1.00 96.81 190 ASP A N 1
ATOM 1341 C CA . ASP A 1 190 ? 22.644 -7.244 -43.689 1.00 96.81 190 ASP A CA 1
ATOM 1342 C C . ASP A 1 190 ? 22.839 -8.635 -43.066 1.00 96.81 190 ASP A C 1
ATOM 1344 O O . ASP A 1 190 ? 21.992 -9.076 -42.287 1.00 96.81 190 ASP A O 1
ATOM 1348 N N . ALA A 1 191 ? 23.959 -9.302 -43.357 1.00 96.38 191 ALA A N 1
ATOM 1349 C CA . ALA A 1 191 ? 24.389 -10.503 -42.645 1.00 96.38 191 ALA A CA 1
ATOM 1350 C C . ALA A 1 191 ? 24.937 -10.206 -41.234 1.00 96.38 191 ALA A C 1
ATOM 1352 O O . ALA A 1 191 ? 25.044 -11.125 -40.422 1.00 96.38 191 ALA A O 1
ATOM 1353 N N . ASN A 1 192 ? 25.285 -8.949 -40.932 1.00 97.38 192 ASN A N 1
ATOM 1354 C CA . ASN A 1 192 ? 25.732 -8.554 -39.602 1.00 97.38 192 ASN A CA 1
ATOM 1355 C C . ASN A 1 192 ? 24.562 -8.544 -38.608 1.00 97.38 192 ASN A C 1
ATOM 1357 O O . ASN A 1 192 ? 23.396 -8.359 -38.965 1.00 97.38 192 ASN A O 1
ATOM 1361 N N . ASP A 1 193 ? 24.874 -8.690 -37.323 1.00 94.25 193 ASP A N 1
ATOM 1362 C CA . ASP A 1 193 ? 23.860 -8.673 -36.271 1.00 94.25 193 ASP A CA 1
ATOM 1363 C C . ASP A 1 193 ? 23.310 -7.260 -36.000 1.00 94.25 193 ASP A C 1
ATOM 1365 O O . ASP A 1 193 ? 22.151 -7.132 -35.599 1.00 94.25 193 ASP A O 1
ATOM 1369 N N . GLY A 1 194 ? 24.073 -6.206 -36.311 1.00 95.19 194 GLY A N 1
ATOM 1370 C CA . GLY A 1 194 ? 23.724 -4.818 -36.028 1.00 95.19 194 GLY A CA 1
ATOM 1371 C C . GLY A 1 194 ? 23.995 -4.403 -34.583 1.00 95.19 194 GLY A C 1
ATOM 1372 O O . GLY A 1 194 ? 23.513 -3.350 -34.179 1.00 95.19 194 GLY A O 1
ATOM 1373 N N . SER A 1 195 ? 24.722 -5.195 -33.787 1.00 94.44 195 SER A N 1
ATOM 1374 C CA . SER A 1 195 ? 24.897 -4.951 -32.343 1.00 94.44 195 SER A CA 1
ATOM 1375 C C . SER A 1 195 ? 25.862 -3.801 -32.028 1.00 94.44 195 SER A C 1
ATOM 1377 O O . SER A 1 195 ? 25.786 -3.188 -30.962 1.00 94.44 195 SER A O 1
ATOM 1379 N N . THR A 1 196 ? 26.750 -3.467 -32.968 1.00 96.00 196 THR A N 1
ATOM 1380 C CA . THR A 1 196 ? 27.768 -2.416 -32.828 1.00 96.00 196 THR A CA 1
ATOM 1381 C C . THR A 1 196 ? 27.919 -1.612 -34.124 1.00 96.00 196 THR A C 1
ATOM 1383 O O . THR A 1 196 ? 27.527 -2.103 -35.184 1.00 96.00 196 THR A O 1
ATOM 1386 N N . PRO A 1 197 ? 28.545 -0.416 -34.091 1.00 96.75 197 PRO A N 1
ATOM 1387 C CA . PRO A 1 197 ? 28.839 0.348 -35.305 1.00 96.75 197 PRO A CA 1
ATOM 1388 C C . PRO A 1 197 ? 29.671 -0.428 -36.338 1.00 96.75 197 PRO A C 1
ATOM 1390 O O . PRO A 1 197 ? 29.447 -0.292 -37.535 1.00 96.75 197 PRO A O 1
ATOM 1393 N N . ALA A 1 198 ? 30.617 -1.260 -35.885 1.00 96.69 198 ALA A N 1
ATOM 1394 C CA . ALA A 1 198 ? 31.487 -2.052 -36.761 1.00 96.69 198 ALA A CA 1
ATOM 1395 C C . ALA A 1 198 ? 30.768 -3.251 -37.402 1.00 96.69 198 ALA A C 1
ATOM 1397 O O . ALA A 1 198 ? 31.174 -3.725 -38.460 1.00 96.69 198 ALA A O 1
ATOM 1398 N N . LEU A 1 199 ? 29.695 -3.728 -36.766 1.00 96.81 199 LEU A N 1
ATOM 1399 C CA . LEU A 1 199 ? 28.820 -4.791 -37.260 1.00 96.81 199 LEU A CA 1
ATOM 1400 C C . LEU A 1 199 ? 27.469 -4.214 -37.698 1.00 96.81 199 LEU A C 1
ATOM 1402 O O . LEU A 1 199 ? 26.433 -4.848 -37.519 1.00 96.81 199 LEU A O 1
ATOM 1406 N N . ALA A 1 200 ? 27.452 -2.996 -38.241 1.00 97.25 200 ALA A N 1
ATOM 1407 C CA . ALA A 1 200 ? 26.216 -2.369 -38.679 1.00 97.25 200 ALA A CA 1
ATOM 1408 C C . ALA A 1 200 ? 25.575 -3.150 -39.838 1.00 97.25 200 ALA A C 1
ATOM 1410 O O . ALA A 1 200 ? 26.258 -3.658 -40.737 1.00 97.25 200 ALA A O 1
ATOM 1411 N N . ARG A 1 201 ? 24.244 -3.221 -39.826 1.00 97.75 201 ARG A N 1
ATOM 1412 C CA . ARG A 1 201 ? 23.455 -3.708 -40.962 1.00 97.75 201 ARG A CA 1
ATOM 1413 C C . ARG A 1 201 ? 23.443 -2.668 -42.076 1.00 97.75 201 ARG A C 1
ATOM 1415 O O . ARG A 1 201 ? 23.744 -1.499 -41.840 1.00 97.75 201 ARG A O 1
ATOM 1422 N N . GLN A 1 202 ? 23.113 -3.076 -43.294 1.00 97.06 202 GLN A N 1
ATOM 1423 C CA . GLN A 1 202 ? 23.137 -2.172 -44.443 1.00 97.06 202 GLN A CA 1
ATOM 1424 C C . GLN A 1 202 ? 21.783 -1.493 -44.665 1.00 97.06 202 GLN A C 1
ATOM 1426 O O . GLN A 1 202 ? 21.708 -0.309 -44.990 1.00 97.06 202 GLN A O 1
ATOM 1431 N N . SER A 1 203 ? 20.698 -2.245 -44.499 1.00 94.38 203 SER A N 1
ATOM 1432 C CA . SER A 1 203 ? 19.361 -1.839 -44.905 1.00 94.38 203 SER A CA 1
ATOM 1433 C C . SER A 1 203 ? 18.445 -1.608 -43.714 1.00 94.38 203 SER A C 1
ATOM 1435 O O . SER A 1 203 ? 18.228 -2.481 -42.872 1.00 94.38 203 SER A O 1
ATOM 1437 N N . ILE A 1 204 ? 17.817 -0.434 -43.701 1.00 93.31 204 ILE A N 1
ATOM 1438 C CA . ILE A 1 204 ? 16.744 -0.117 -42.761 1.00 93.31 204 ILE A CA 1
ATOM 1439 C C . ILE A 1 204 ? 15.496 -0.975 -42.985 1.00 93.31 204 ILE A C 1
ATOM 1441 O O . ILE A 1 204 ? 14.835 -1.338 -42.014 1.00 93.31 204 ILE A O 1
ATOM 1445 N N . ASP A 1 205 ? 15.222 -1.387 -44.225 1.00 90.38 205 ASP A N 1
ATOM 1446 C CA . ASP A 1 205 ? 14.087 -2.261 -44.532 1.00 90.38 205 ASP A CA 1
ATOM 1447 C C . ASP A 1 205 ? 14.268 -3.644 -43.886 1.00 90.38 205 ASP A C 1
ATOM 1449 O O . ASP A 1 205 ? 13.339 -4.170 -43.274 1.00 90.38 205 ASP A O 1
ATOM 1453 N N . THR A 1 206 ? 15.486 -4.197 -43.939 1.00 90.69 206 THR A N 1
ATOM 1454 C CA . THR A 1 206 ? 15.822 -5.498 -43.337 1.00 90.69 206 THR A CA 1
ATOM 1455 C C . THR A 1 206 ? 15.674 -5.463 -41.817 1.00 90.69 206 THR A C 1
ATOM 1457 O O . THR A 1 206 ? 15.152 -6.406 -41.222 1.00 90.69 206 THR A O 1
ATOM 1460 N N . VAL A 1 207 ? 16.093 -4.366 -41.178 1.00 92.81 207 VAL A N 1
ATOM 1461 C CA . VAL A 1 207 ? 15.941 -4.192 -39.726 1.00 92.81 207 VAL A CA 1
ATOM 1462 C C . VAL A 1 207 ? 14.473 -4.084 -39.339 1.00 92.81 207 VAL A C 1
ATOM 1464 O O . VAL A 1 207 ? 14.031 -4.834 -38.474 1.00 92.81 207 VAL A O 1
ATOM 1467 N N . ILE A 1 208 ? 13.708 -3.205 -39.993 1.00 91.12 208 ILE A N 1
ATOM 1468 C CA . ILE A 1 208 ? 12.302 -2.968 -39.644 1.00 91.12 208 ILE A CA 1
ATOM 1469 C C . ILE A 1 208 ? 11.443 -4.208 -39.941 1.00 91.12 208 ILE A C 1
ATOM 1471 O O . ILE A 1 208 ? 10.597 -4.566 -39.126 1.00 91.12 208 ILE A O 1
ATOM 1475 N N . SER A 1 209 ? 11.687 -4.918 -41.048 1.00 88.69 209 SER A N 1
ATOM 1476 C CA . SER A 1 209 ? 10.986 -6.176 -41.358 1.00 88.69 209 SER A CA 1
ATOM 1477 C C . SER A 1 209 ? 11.341 -7.318 -40.402 1.00 88.69 209 SER A C 1
ATOM 1479 O O . SER A 1 209 ? 10.546 -8.245 -40.254 1.00 88.69 209 SER A O 1
ATOM 1481 N N . GLY A 1 210 ? 12.525 -7.281 -39.785 1.00 87.44 210 GLY A N 1
ATOM 1482 C CA . GLY A 1 210 ? 12.973 -8.256 -38.792 1.00 87.44 210 GLY A CA 1
ATOM 1483 C C . GLY A 1 210 ? 12.589 -7.907 -37.352 1.00 87.44 210 GLY A C 1
ATOM 1484 O O . GLY A 1 210 ? 12.896 -8.684 -36.446 1.00 87.44 210 GLY A O 1
ATOM 1485 N N . MET A 1 211 ? 11.946 -6.756 -37.116 1.00 88.50 211 MET A N 1
ATOM 1486 C CA . MET A 1 211 ? 11.524 -6.351 -35.777 1.00 88.50 211 MET A CA 1
ATOM 1487 C C . MET A 1 211 ? 10.507 -7.340 -35.206 1.00 88.50 211 MET A C 1
ATOM 1489 O O . MET A 1 211 ? 9.508 -7.685 -35.835 1.00 88.50 211 MET A O 1
ATOM 1493 N N . ASN A 1 212 ? 10.752 -7.761 -33.970 1.00 80.38 212 ASN A N 1
ATOM 1494 C CA . ASN A 1 212 ? 9.790 -8.504 -33.168 1.00 80.38 212 ASN A CA 1
ATOM 1495 C C . ASN A 1 212 ? 8.985 -7.531 -32.283 1.00 80.38 212 ASN A C 1
ATOM 1497 O O . ASN A 1 212 ? 9.018 -6.316 -32.469 1.00 80.38 212 ASN A O 1
ATOM 1501 N N . SER A 1 213 ? 8.254 -8.050 -31.297 1.00 81.81 213 SER A N 1
ATOM 1502 C CA . SER A 1 213 ? 7.453 -7.235 -30.372 1.00 81.81 213 SER A CA 1
ATOM 1503 C C . SER A 1 213 ? 8.274 -6.389 -29.377 1.00 81.81 213 SER A C 1
ATOM 1505 O O . SER A 1 213 ? 7.685 -5.763 -28.496 1.00 81.81 213 SER A O 1
ATOM 1507 N N . ASN A 1 214 ? 9.609 -6.354 -29.479 1.00 84.81 214 ASN A N 1
ATOM 1508 C CA . ASN A 1 214 ? 10.461 -5.553 -28.600 1.00 84.81 214 ASN A CA 1
ATOM 1509 C C . ASN A 1 214 ? 10.609 -4.116 -29.109 1.00 84.81 214 ASN A C 1
ATOM 1511 O O . ASN A 1 214 ? 10.681 -3.851 -30.310 1.00 84.81 214 ASN A O 1
ATOM 1515 N N . ALA A 1 215 ? 10.745 -3.179 -28.169 1.00 90.19 215 ALA A N 1
ATOM 1516 C CA . ALA A 1 215 ? 11.138 -1.817 -28.500 1.00 90.19 215 ALA A CA 1
ATOM 1517 C C . ALA A 1 215 ? 12.513 -1.823 -29.188 1.00 90.19 215 ALA A C 1
ATOM 1519 O O . ALA A 1 215 ? 13.446 -2.459 -28.694 1.00 90.19 215 ALA A O 1
ATOM 1520 N N . THR A 1 216 ? 12.642 -1.116 -30.310 1.00 92.56 216 THR A N 1
ATOM 1521 C CA . THR A 1 216 ? 13.871 -1.084 -31.114 1.00 92.56 216 THR A CA 1
ATOM 1522 C C . THR A 1 216 ? 14.359 0.351 -31.297 1.00 92.56 216 THR A C 1
ATOM 1524 O O . THR A 1 216 ? 13.583 1.250 -31.625 1.00 92.56 216 THR A O 1
ATOM 1527 N N . LEU A 1 217 ? 15.658 0.558 -31.092 1.00 94.81 217 LEU A N 1
ATOM 1528 C CA . LEU A 1 217 ? 16.369 1.799 -31.380 1.00 94.81 217 LEU A CA 1
ATOM 1529 C C . LEU A 1 217 ? 17.273 1.583 -32.594 1.00 94.81 217 LEU A C 1
ATOM 1531 O O . LEU A 1 217 ? 18.204 0.784 -32.536 1.00 94.81 217 LEU A O 1
ATOM 1535 N N . ILE A 1 218 ? 17.024 2.310 -33.678 1.00 96.19 218 ILE A N 1
ATOM 1536 C CA . ILE A 1 218 ? 17.853 2.286 -34.880 1.00 96.19 218 ILE A CA 1
ATOM 1537 C C . ILE A 1 218 ? 18.816 3.474 -34.860 1.00 96.19 218 ILE A C 1
ATOM 1539 O O . ILE A 1 218 ? 18.395 4.631 -34.900 1.00 96.19 218 ILE A O 1
ATOM 1543 N N . ASN A 1 219 ? 20.111 3.169 -34.857 1.00 97.69 219 ASN A N 1
ATOM 1544 C CA . ASN A 1 219 ? 21.200 4.132 -34.974 1.00 97.69 219 ASN A CA 1
ATOM 1545 C C . ASN A 1 219 ? 21.682 4.205 -36.427 1.00 97.69 219 ASN A C 1
ATOM 1547 O O . ASN A 1 219 ? 22.307 3.269 -36.926 1.00 97.69 219 ASN A O 1
ATOM 1551 N N . LEU A 1 220 ? 21.411 5.320 -37.103 1.00 97.69 220 LEU A N 1
ATOM 1552 C CA . LEU A 1 220 ? 21.815 5.558 -38.488 1.00 97.69 220 LEU A CA 1
ATOM 1553 C C . LEU A 1 220 ? 23.193 6.232 -38.555 1.00 97.69 220 LEU A C 1
ATOM 1555 O O . LEU A 1 220 ? 23.336 7.408 -38.208 1.00 97.69 220 LEU A O 1
ATOM 1559 N N . LEU A 1 221 ? 24.189 5.511 -39.072 1.00 97.62 221 LEU A N 1
ATOM 1560 C CA . LEU A 1 221 ? 25.546 6.013 -39.335 1.00 97.62 221 LEU A CA 1
ATOM 1561 C C . LEU A 1 221 ? 25.651 6.797 -40.654 1.00 97.62 221 LEU A C 1
ATOM 1563 O O . LEU A 1 221 ? 26.629 7.508 -40.881 1.00 97.62 221 LEU A O 1
ATOM 1567 N N . GLY A 1 222 ? 24.626 6.726 -41.504 1.00 96.44 222 GLY A N 1
ATOM 1568 C CA . GLY A 1 222 ? 24.549 7.434 -42.779 1.00 96.44 222 GLY A CA 1
ATOM 1569 C C . GLY A 1 222 ? 23.111 7.782 -43.157 1.00 96.44 222 GLY A C 1
ATOM 1570 O O . GLY A 1 222 ? 22.164 7.397 -42.474 1.00 96.44 222 GLY A O 1
ATOM 1571 N N . ASN A 1 223 ? 22.947 8.539 -44.244 1.00 96.31 223 ASN A N 1
ATOM 1572 C CA . ASN A 1 223 ? 21.623 8.798 -44.809 1.00 96.31 223 ASN A CA 1
ATOM 1573 C C . ASN A 1 223 ? 21.031 7.480 -45.306 1.00 96.31 223 ASN A C 1
ATOM 1575 O O . ASN A 1 223 ? 21.689 6.757 -46.052 1.00 96.31 223 ASN A O 1
ATOM 1579 N N . ALA A 1 224 ? 19.802 7.182 -44.903 1.00 93.50 224 ALA A N 1
ATOM 1580 C CA . ALA A 1 224 ? 19.144 5.922 -45.211 1.00 93.50 224 ALA A CA 1
ATOM 1581 C C . ALA A 1 224 ? 17.913 6.158 -46.082 1.00 93.50 224 ALA A C 1
ATOM 1583 O O . ALA A 1 224 ? 17.273 7.209 -46.021 1.00 93.50 224 ALA A O 1
ATOM 1584 N N . THR A 1 225 ? 17.565 5.149 -46.872 1.00 91.25 225 THR A N 1
ATOM 1585 C CA . THR A 1 225 ? 16.361 5.154 -47.695 1.00 91.25 225 THR A CA 1
ATOM 1586 C C . THR A 1 225 ? 15.536 3.923 -47.368 1.00 91.25 225 THR A C 1
ATOM 1588 O O . THR A 1 225 ? 16.008 2.810 -47.586 1.00 91.25 225 THR A O 1
ATOM 1591 N N . MET A 1 226 ? 14.318 4.121 -46.864 1.00 89.38 226 MET A N 1
ATOM 1592 C CA . MET A 1 226 ? 13.328 3.052 -46.723 1.00 89.38 226 MET A CA 1
ATOM 1593 C C . MET A 1 226 ? 12.690 2.781 -48.078 1.00 89.38 226 MET A C 1
ATOM 1595 O O . MET A 1 226 ? 12.161 3.698 -48.709 1.00 89.38 226 MET A O 1
ATOM 1599 N N . ARG A 1 227 ? 12.747 1.536 -48.533 1.00 86.19 227 ARG A N 1
ATOM 1600 C CA . ARG A 1 227 ? 12.200 1.105 -49.825 1.00 86.19 227 ARG A CA 1
ATOM 1601 C C . ARG A 1 227 ? 10.952 0.249 -49.665 1.00 86.19 227 ARG A C 1
ATOM 1603 O O . ARG A 1 227 ? 10.229 0.058 -50.637 1.00 86.19 227 ARG A O 1
ATOM 1610 N N . GLN A 1 228 ? 10.699 -0.279 -48.469 1.00 82.50 228 GLN A N 1
ATOM 1611 C CA . GLN A 1 228 ? 9.571 -1.162 -48.206 1.00 82.50 228 GLN A CA 1
ATOM 1612 C C . GLN A 1 228 ? 8.566 -0.521 -47.251 1.00 82.50 228 GLN A C 1
ATOM 1614 O O . GLN A 1 228 ? 8.917 0.162 -46.288 1.00 82.50 228 GLN A O 1
ATOM 1619 N N . ARG A 1 229 ? 7.280 -0.790 -47.497 1.00 76.12 229 ARG A N 1
ATOM 1620 C CA . ARG A 1 229 ? 6.228 -0.531 -46.515 1.00 76.12 229 ARG A CA 1
ATOM 1621 C C . ARG A 1 229 ? 6.230 -1.671 -45.504 1.00 76.12 229 ARG A C 1
ATOM 1623 O O . ARG A 1 229 ? 5.905 -2.801 -45.857 1.00 76.12 229 ARG A O 1
ATOM 1630 N N . VAL A 1 230 ? 6.523 -1.354 -44.249 1.00 76.69 230 VAL A N 1
ATOM 1631 C CA . VAL A 1 230 ? 6.476 -2.315 -43.144 1.00 76.69 230 VAL A CA 1
ATOM 1632 C C . VAL A 1 230 ? 5.588 -1.762 -42.036 1.00 76.69 230 VAL A C 1
ATOM 1634 O O . VAL A 1 230 ? 5.667 -0.582 -41.698 1.00 76.69 230 VAL A O 1
ATOM 1637 N N . ASN A 1 231 ? 4.726 -2.613 -41.481 1.00 78.75 231 ASN A N 1
ATOM 1638 C CA . ASN A 1 231 ? 3.950 -2.268 -40.296 1.00 78.75 231 ASN A CA 1
ATOM 1639 C C . ASN A 1 231 ? 4.807 -2.524 -39.060 1.00 78.75 231 ASN A C 1
ATOM 1641 O O . ASN A 1 231 ? 5.260 -3.645 -38.838 1.00 78.75 231 ASN A O 1
ATOM 1645 N N . VAL A 1 232 ? 4.987 -1.495 -38.242 1.00 82.62 232 VAL A N 1
ATOM 1646 C CA . VAL A 1 232 ? 5.710 -1.608 -36.980 1.00 82.62 232 VAL A CA 1
ATOM 1647 C C . VAL A 1 232 ? 4.690 -1.771 -35.859 1.00 82.62 232 VAL A C 1
ATOM 1649 O O . VAL A 1 232 ? 3.843 -0.906 -35.658 1.00 82.62 232 VAL A O 1
ATOM 1652 N N . LEU A 1 233 ? 4.756 -2.894 -35.144 1.00 81.62 233 LEU A N 1
ATOM 1653 C CA . LEU A 1 233 ? 3.836 -3.227 -34.045 1.00 81.62 233 LEU A CA 1
ATOM 1654 C C . LEU A 1 233 ? 4.476 -3.057 -32.656 1.00 81.62 233 LEU A C 1
ATOM 1656 O O . LEU A 1 233 ? 3.897 -3.459 -31.650 1.00 81.62 233 LEU A O 1
ATOM 1660 N N . ALA A 1 234 ? 5.672 -2.471 -32.602 1.00 86.00 234 ALA A N 1
ATOM 1661 C CA . ALA A 1 234 ? 6.429 -2.203 -31.386 1.00 86.00 234 ALA A CA 1
ATOM 1662 C C . ALA A 1 234 ? 6.979 -0.764 -31.401 1.00 86.00 234 ALA A C 1
ATOM 1664 O O . ALA A 1 234 ? 7.070 -0.154 -32.468 1.00 86.00 234 ALA A O 1
ATOM 1665 N N . PRO A 1 235 ? 7.366 -0.192 -30.247 1.00 89.56 235 PRO A N 1
ATOM 1666 C CA . PRO A 1 235 ? 7.997 1.123 -30.219 1.00 89.56 235 PRO A CA 1
ATOM 1667 C C . PRO A 1 235 ? 9.276 1.149 -31.068 1.00 89.56 235 PRO A C 1
ATOM 1669 O O . PRO A 1 235 ? 10.177 0.335 -30.860 1.00 89.56 235 PRO A O 1
ATOM 1672 N N . LEU A 1 236 ? 9.359 2.098 -32.000 1.00 90.69 236 LEU A N 1
ATOM 1673 C CA . LEU A 1 236 ? 10.518 2.317 -32.860 1.00 90.69 236 LEU A CA 1
ATOM 1674 C C . LEU A 1 236 ? 11.027 3.743 -32.683 1.00 90.69 236 LEU A C 1
ATOM 1676 O O . LEU A 1 236 ? 10.288 4.702 -32.900 1.00 90.69 236 LEU A O 1
ATOM 1680 N N . THR A 1 237 ? 12.306 3.867 -32.350 1.00 93.94 237 THR A N 1
ATOM 1681 C CA . THR A 1 237 ? 13.030 5.138 -32.381 1.00 93.94 237 THR A CA 1
ATOM 1682 C C . THR A 1 237 ? 14.108 5.049 -33.449 1.00 93.94 237 THR A C 1
ATOM 1684 O O . THR A 1 237 ? 14.864 4.083 -33.479 1.00 93.94 237 THR A O 1
ATOM 1687 N N . ILE A 1 238 ? 14.204 6.056 -34.314 1.00 94.75 238 ILE A N 1
ATOM 1688 C CA . ILE A 1 238 ? 15.265 6.165 -35.320 1.00 94.75 238 ILE A CA 1
ATOM 1689 C C . ILE A 1 238 ? 16.029 7.451 -35.038 1.00 94.75 238 ILE A C 1
ATOM 1691 O O . ILE A 1 238 ? 15.425 8.520 -34.948 1.00 94.75 238 ILE A O 1
ATOM 1695 N N . GLN A 1 239 ? 17.348 7.356 -34.907 1.00 96.94 239 GLN A N 1
ATOM 1696 C CA . GLN A 1 239 ? 18.206 8.508 -34.660 1.00 96.94 239 GLN A CA 1
ATOM 1697 C C . GLN A 1 239 ? 19.463 8.459 -35.520 1.00 96.94 239 GLN A C 1
ATOM 1699 O O . GLN A 1 239 ? 20.008 7.395 -35.810 1.00 96.94 239 GLN A O 1
ATOM 1704 N N . GLY A 1 240 ? 19.924 9.633 -35.935 1.00 97.06 240 GLY A N 1
ATOM 1705 C CA . GLY A 1 240 ? 21.188 9.781 -36.632 1.00 97.06 240 GLY A CA 1
ATOM 1706 C C . GLY A 1 240 ? 22.346 9.915 -35.653 1.00 97.06 240 GLY A C 1
ATOM 1707 O O . GLY A 1 240 ? 22.278 10.738 -34.740 1.00 97.06 240 GLY A O 1
ATOM 1708 N N . VAL A 1 241 ? 23.400 9.120 -35.841 1.00 96.69 241 VAL A N 1
ATOM 1709 C CA . VAL A 1 241 ? 24.587 9.134 -34.975 1.00 96.69 241 VAL A CA 1
ATOM 1710 C C . VAL A 1 241 ? 25.895 8.995 -35.763 1.00 96.69 241 VAL A C 1
ATOM 1712 O O . VAL A 1 241 ? 25.890 8.633 -36.943 1.00 96.69 241 VAL A O 1
ATOM 1715 N N . ASP A 1 242 ? 27.025 9.316 -35.138 1.00 96.38 242 ASP A N 1
ATOM 1716 C CA . ASP A 1 242 ? 28.362 8.914 -35.595 1.00 96.38 242 ASP A CA 1
ATOM 1717 C C . ASP A 1 242 ? 28.799 7.570 -34.968 1.00 96.38 242 ASP A C 1
ATOM 1719 O O . ASP A 1 242 ? 28.076 6.964 -34.174 1.00 96.38 242 ASP A O 1
ATOM 1723 N N . THR A 1 243 ? 29.994 7.085 -35.319 1.00 92.75 243 THR A N 1
ATOM 1724 C CA . THR A 1 243 ? 30.556 5.829 -34.781 1.00 92.75 243 THR A CA 1
ATOM 1725 C C . THR A 1 243 ? 30.873 5.889 -33.286 1.00 92.75 243 THR A C 1
ATOM 1727 O O . THR A 1 243 ? 31.064 4.848 -32.664 1.00 92.75 243 THR A O 1
ATOM 1730 N N . SER A 1 244 ? 30.928 7.092 -32.716 1.00 93.06 244 SER A N 1
ATOM 1731 C CA . SER A 1 244 ? 31.131 7.343 -31.288 1.00 93.06 244 SER A CA 1
ATOM 1732 C C . SER A 1 244 ? 29.803 7.463 -30.528 1.00 93.06 244 SER A C 1
ATOM 1734 O O . SER A 1 244 ? 29.811 7.604 -29.308 1.00 93.06 244 SER A O 1
ATOM 1736 N N . GLY A 1 245 ? 28.663 7.397 -31.227 1.00 90.31 245 GLY A N 1
ATOM 1737 C CA . GLY A 1 245 ? 27.323 7.511 -30.656 1.00 90.31 245 GLY A CA 1
ATOM 1738 C C . GLY A 1 245 ? 26.828 8.944 -30.447 1.00 90.31 245 GLY A C 1
ATOM 1739 O O . GLY A 1 245 ? 25.782 9.126 -29.825 1.00 90.31 245 GLY A O 1
ATOM 1740 N N . ASN A 1 246 ? 27.527 9.963 -30.955 1.00 95.50 246 ASN A N 1
ATOM 1741 C CA . ASN A 1 246 ? 27.047 11.344 -30.877 1.00 95.50 246 ASN A CA 1
ATOM 1742 C C . ASN A 1 246 ? 25.927 11.577 -31.885 1.00 95.50 246 ASN A C 1
ATOM 1744 O O . ASN A 1 246 ? 25.984 11.067 -33.001 1.00 95.50 246 ASN A O 1
ATOM 1748 N N . PHE A 1 247 ? 24.946 12.405 -31.525 1.00 96.94 247 PHE A N 1
ATOM 1749 C CA . PHE A 1 247 ? 23.855 12.772 -32.422 1.00 96.94 247 PHE A CA 1
ATOM 1750 C C . PHE A 1 247 ? 24.351 13.561 -33.636 1.00 96.94 247 PHE A C 1
ATOM 1752 O O . PHE A 1 247 ? 24.991 14.603 -33.503 1.00 96.94 247 PHE A O 1
ATOM 1759 N N . VAL A 1 248 ? 23.990 13.085 -34.827 1.00 96.50 248 VAL A N 1
ATOM 1760 C CA . VAL A 1 248 ? 24.308 13.717 -36.110 1.00 96.50 248 VAL A CA 1
ATOM 1761 C C . VAL A 1 248 ? 23.043 13.770 -36.952 1.00 96.50 248 VAL A C 1
ATOM 1763 O O . VAL A 1 248 ? 22.31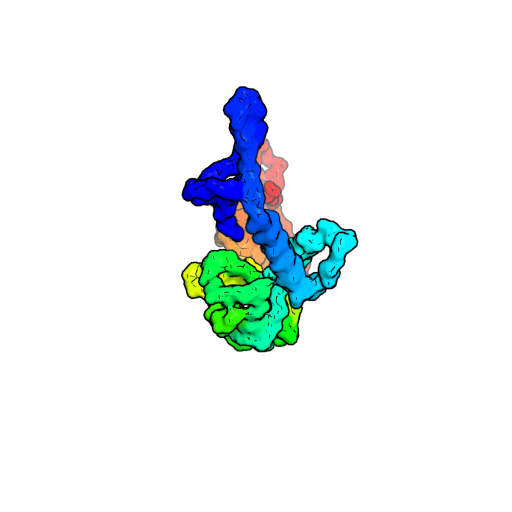0 12.788 -37.047 1.00 96.50 248 VAL A O 1
ATOM 1766 N N . ALA A 1 249 ? 22.781 14.907 -37.595 1.00 96.12 249 ALA A N 1
ATOM 1767 C CA . ALA A 1 249 ? 21.664 15.014 -38.524 1.00 96.12 249 ALA A CA 1
ATOM 1768 C C . ALA A 1 249 ? 21.843 14.016 -39.684 1.00 96.12 249 ALA A C 1
ATOM 1770 O O . ALA A 1 249 ? 22.854 14.036 -40.389 1.00 96.12 249 ALA A O 1
ATOM 1771 N N . ARG A 1 250 ? 20.852 13.144 -39.884 1.00 95.88 250 ARG A N 1
ATOM 1772 C CA . ARG A 1 250 ? 20.790 12.194 -41.001 1.00 95.88 250 ARG A CA 1
ATOM 1773 C C . ARG A 1 250 ? 19.491 12.395 -41.757 1.00 95.88 250 ARG A C 1
ATOM 1775 O O . ARG A 1 250 ? 18.463 12.726 -41.172 1.00 95.88 250 ARG A O 1
ATOM 1782 N N . THR A 1 251 ? 19.544 12.170 -43.061 1.00 93.75 251 THR A N 1
ATOM 1783 C CA . THR A 1 251 ? 18.352 12.153 -43.906 1.00 93.75 251 THR A CA 1
ATOM 1784 C C . THR A 1 251 ? 17.800 10.737 -43.946 1.00 93.75 251 THR A C 1
ATOM 1786 O O . THR A 1 251 ? 18.521 9.805 -44.304 1.00 93.75 251 THR A O 1
ATOM 1789 N N . LEU A 1 252 ? 16.522 10.591 -43.603 1.00 90.94 252 LEU A N 1
ATOM 1790 C CA . LEU A 1 252 ? 15.740 9.395 -43.885 1.00 90.94 252 LEU A CA 1
ATOM 1791 C C . LEU A 1 252 ? 14.818 9.703 -45.064 1.00 90.94 252 LEU A C 1
ATOM 1793 O O . LEU A 1 252 ? 13.900 10.512 -44.936 1.00 90.94 252 LEU A O 1
ATOM 1797 N N . SER A 1 253 ? 15.087 9.098 -46.216 1.00 89.75 253 SER A N 1
ATOM 1798 C CA . SER A 1 253 ? 14.235 9.214 -47.399 1.00 89.75 253 SER A CA 1
ATOM 1799 C C . SER A 1 253 ? 13.386 7.960 -47.593 1.00 89.75 253 SER A C 1
ATOM 1801 O O . SER A 1 253 ? 13.668 6.899 -47.039 1.00 89.75 253 SER A O 1
ATOM 1803 N N . PHE A 1 254 ? 12.333 8.081 -48.394 1.00 84.38 254 PHE A N 1
ATOM 1804 C CA . PHE A 1 254 ? 11.435 6.982 -48.720 1.00 84.38 254 PHE A CA 1
ATOM 1805 C C . PHE A 1 254 ? 11.417 6.814 -50.240 1.00 84.38 254 PHE A C 1
ATOM 1807 O O . PHE A 1 254 ? 11.145 7.773 -50.962 1.00 84.38 254 PHE A O 1
ATOM 1814 N N . LEU A 1 255 ? 11.749 5.621 -50.731 1.00 76.00 255 LEU A N 1
ATOM 1815 C CA . LEU A 1 255 ? 11.743 5.293 -52.155 1.00 76.00 255 LEU A CA 1
ATOM 1816 C C . LEU A 1 255 ? 10.458 4.531 -52.481 1.00 76.00 255 LEU A C 1
ATOM 1818 O O . LEU A 1 255 ? 10.160 3.530 -51.836 1.00 76.00 255 LEU A O 1
ATOM 1822 N N . GLY A 1 256 ? 9.694 5.009 -53.464 1.00 59.91 256 GLY A N 1
ATOM 1823 C CA . GLY A 1 256 ? 8.537 4.296 -54.013 1.00 59.91 256 GLY A CA 1
ATOM 1824 C C . GLY A 1 256 ? 7.304 5.166 -54.288 1.00 59.91 256 GLY A C 1
ATOM 1825 O O . GLY A 1 256 ? 6.966 6.088 -53.542 1.00 59.91 256 GLY A O 1
ATOM 1826 N N . THR A 1 257 ? 6.633 4.841 -55.391 1.00 54.66 257 THR A N 1
ATOM 1827 C CA . THR A 1 257 ? 5.189 5.008 -55.596 1.00 54.66 257 THR A CA 1
ATOM 1828 C C . THR A 1 257 ? 4.472 3.902 -54.819 1.00 54.66 257 THR A C 1
ATOM 1830 O O . THR A 1 257 ? 4.862 2.741 -54.900 1.00 54.66 257 THR A O 1
ATOM 1833 N N . ALA A 1 258 ? 3.455 4.237 -54.027 1.00 50.25 258 ALA A N 1
ATOM 1834 C CA . ALA A 1 258 ? 2.687 3.239 -53.286 1.00 50.25 258 ALA A CA 1
ATOM 1835 C C . ALA A 1 258 ? 1.710 2.499 -54.222 1.00 50.25 258 ALA A C 1
ATOM 1837 O O . ALA A 1 258 ? 0.697 3.070 -54.616 1.00 50.25 258 ALA A O 1
ATOM 1838 N N . ASP A 1 259 ? 1.972 1.225 -54.533 1.00 48.22 259 ASP A N 1
ATOM 1839 C CA . ASP A 1 259 ? 1.145 0.404 -55.445 1.00 48.22 259 ASP A CA 1
ATOM 1840 C C . ASP A 1 259 ? -0.120 -0.196 -54.789 1.00 48.22 259 ASP A C 1
ATOM 1842 O O . ASP A 1 259 ? -0.777 -1.068 -55.354 1.00 48.22 259 ASP A O 1
ATOM 1846 N N . ASN A 1 260 ? -0.472 0.230 -53.570 1.00 48.09 260 ASN A N 1
ATOM 1847 C CA . ASN A 1 260 ? -1.590 -0.342 -52.814 1.00 48.09 260 ASN A CA 1
ATOM 1848 C C . ASN A 1 260 ? -2.548 0.674 -52.178 1.00 48.09 260 ASN A C 1
ATOM 1850 O O . ASN A 1 260 ? -3.321 0.309 -51.290 1.00 48.09 260 ASN A O 1
ATOM 1854 N N . SER A 1 261 ? -2.546 1.930 -52.628 1.00 46.53 261 SER A N 1
ATOM 1855 C CA . SER A 1 261 ? -3.734 2.766 -52.458 1.00 46.53 261 SER A CA 1
ATOM 1856 C C . SER A 1 261 ? -4.714 2.390 -53.572 1.00 46.53 261 SER A C 1
ATOM 1858 O O . SER A 1 261 ? -4.333 2.283 -54.730 1.00 46.53 261 SER A O 1
ATOM 1860 N N . GLY A 1 262 ? -5.987 2.144 -53.253 1.00 50.69 262 GLY A N 1
ATOM 1861 C CA . GLY A 1 262 ? -7.021 1.831 -54.256 1.00 50.69 262 GLY A CA 1
ATOM 1862 C C . GLY A 1 262 ? -7.351 2.994 -55.210 1.00 50.69 262 GLY A C 1
ATOM 1863 O O . GLY A 1 262 ? -8.406 2.982 -55.838 1.00 50.69 262 GLY A O 1
ATOM 1864 N N . GLY A 1 263 ? -6.496 4.019 -55.274 1.00 53.78 263 GLY A N 1
ATOM 1865 C CA . GLY A 1 263 ? -6.544 5.094 -56.254 1.00 53.78 263 GLY A CA 1
ATOM 1866 C C . GLY A 1 263 ? -5.716 4.718 -57.480 1.00 53.78 263 GLY A C 1
ATOM 1867 O O . GLY A 1 263 ? -4.776 3.937 -57.387 1.00 53.78 263 GLY A O 1
ATOM 1868 N N . ALA A 1 264 ? -6.088 5.247 -58.645 1.00 48.38 264 ALA A N 1
ATOM 1869 C CA . ALA A 1 264 ? -5.396 4.986 -59.902 1.00 48.38 264 ALA A CA 1
ATOM 1870 C C . ALA A 1 264 ? -3.865 5.104 -59.749 1.00 48.38 264 ALA A C 1
ATOM 1872 O O . ALA A 1 264 ? -3.369 6.073 -59.172 1.00 48.38 264 ALA A O 1
ATOM 1873 N N . LEU A 1 265 ? -3.150 4.098 -60.266 1.00 44.91 265 LEU A N 1
ATOM 1874 C CA . LEU A 1 265 ? -1.690 4.005 -60.304 1.00 44.91 265 LEU A CA 1
ATOM 1875 C C . LEU A 1 265 ? -1.060 5.378 -60.600 1.00 44.91 265 LEU A C 1
ATOM 1877 O O . LEU A 1 265 ? -1.283 5.937 -61.673 1.00 44.91 265 LEU A O 1
ATOM 1881 N N . GLY A 1 266 ? -0.267 5.903 -59.658 1.00 44.06 266 GLY A N 1
ATOM 1882 C CA . GLY A 1 266 ? 0.659 7.006 -59.938 1.00 44.06 266 GLY A CA 1
ATOM 1883 C C . GLY A 1 266 ? 0.673 8.223 -59.007 1.00 44.06 266 GLY A C 1
ATOM 1884 O O . GLY A 1 266 ? 1.427 9.144 -59.306 1.00 44.06 266 GLY A O 1
ATOM 1885 N N . THR A 1 267 ? -0.084 8.290 -57.903 1.00 42.22 267 THR A N 1
ATOM 1886 C CA . THR A 1 267 ? -0.159 9.551 -57.116 1.00 42.22 267 THR A CA 1
ATOM 1887 C C . THR A 1 267 ? -0.140 9.431 -55.589 1.00 42.22 267 THR A C 1
ATOM 1889 O O . THR A 1 267 ? -0.647 10.320 -54.908 1.00 42.22 267 THR A O 1
ATOM 1892 N N . THR A 1 268 ? 0.504 8.418 -54.998 1.00 47.31 268 THR A N 1
ATOM 1893 C CA . THR A 1 268 ? 0.792 8.463 -53.548 1.00 47.31 268 THR A CA 1
ATOM 1894 C C . THR A 1 268 ? 2.211 8.030 -53.195 1.00 47.31 268 THR A C 1
ATOM 1896 O O . THR A 1 268 ? 2.710 7.017 -53.682 1.00 47.31 268 THR A O 1
ATOM 1899 N N . CYS A 1 269 ? 2.845 8.840 -52.347 1.00 46.47 269 CYS A N 1
ATOM 1900 C CA . CYS A 1 269 ? 4.226 8.753 -51.885 1.00 46.47 269 CYS A CA 1
ATOM 1901 C C . CYS A 1 269 ? 4.433 7.563 -50.934 1.00 46.47 269 CYS A C 1
ATOM 1903 O O . CYS A 1 269 ? 3.553 7.271 -50.120 1.00 46.47 269 CYS A O 1
ATOM 1905 N N . SER A 1 270 ? 5.621 6.952 -50.938 1.00 47.53 270 SER A N 1
ATOM 1906 C CA . SER A 1 270 ? 6.107 6.217 -49.765 1.00 47.53 270 SER A CA 1
ATOM 1907 C C . SER A 1 270 ? 6.086 7.140 -48.537 1.00 47.53 270 SER A C 1
ATOM 1909 O O . SER A 1 270 ? 6.622 8.247 -48.575 1.00 47.53 270 SER A O 1
ATOM 1911 N N . GLY A 1 271 ? 5.437 6.707 -47.456 1.00 50.75 271 GLY A N 1
ATOM 1912 C CA . GLY A 1 271 ? 5.260 7.500 -46.242 1.00 50.75 271 GLY A CA 1
ATOM 1913 C C . GLY A 1 271 ? 5.118 6.624 -45.002 1.00 50.75 271 GLY A C 1
ATOM 1914 O O . GLY A 1 271 ? 4.742 5.454 -45.086 1.00 50.75 271 GLY A O 1
ATOM 1915 N N . MET A 1 272 ? 5.443 7.196 -43.844 1.00 54.25 272 MET A N 1
ATOM 1916 C CA . MET A 1 272 ? 5.264 6.556 -42.544 1.00 54.25 272 MET A CA 1
ATOM 1917 C C . MET A 1 272 ? 3.848 6.847 -42.043 1.00 54.25 272 MET A C 1
ATOM 1919 O O . MET A 1 272 ? 3.498 8.001 -41.802 1.00 54.25 272 MET A O 1
ATOM 1923 N N . PHE A 1 273 ? 3.022 5.811 -41.915 1.00 56.41 273 PHE A N 1
ATOM 1924 C CA . PHE A 1 273 ? 1.673 5.939 -41.368 1.00 56.41 273 PHE A CA 1
ATOM 1925 C C . PHE A 1 273 ? 1.722 5.647 -39.871 1.00 56.41 273 PHE A C 1
ATOM 1927 O O . PHE A 1 273 ? 1.900 4.500 -39.464 1.00 56.41 273 PHE A O 1
ATOM 1934 N N . PHE A 1 274 ? 1.575 6.685 -39.053 1.00 50.19 274 PHE A N 1
ATOM 1935 C CA . PHE A 1 274 ? 1.364 6.524 -37.620 1.00 50.19 274 PHE A CA 1
ATOM 1936 C C . PHE A 1 274 ? -0.131 6.279 -37.396 1.00 50.19 274 PHE A C 1
ATOM 1938 O O . PHE A 1 274 ? -0.940 7.169 -37.649 1.00 50.19 274 PHE A O 1
ATOM 1945 N N . ASN A 1 275 ? -0.508 5.072 -36.968 1.00 41.91 275 ASN A N 1
ATOM 1946 C CA . ASN A 1 275 ? -1.847 4.862 -36.416 1.00 41.91 275 ASN A CA 1
ATOM 1947 C C . ASN A 1 275 ? -1.906 5.595 -35.070 1.00 41.91 275 ASN A C 1
ATOM 1949 O O . ASN A 1 275 ? -1.127 5.273 -34.171 1.00 41.91 275 ASN A O 1
ATOM 1953 N N . GLY A 1 276 ? -2.774 6.603 -34.987 1.00 36.88 276 GLY A N 1
ATOM 1954 C CA . GLY A 1 276 ? -3.175 7.243 -33.733 1.00 36.88 276 GLY A CA 1
ATOM 1955 C C . GLY A 1 276 ? -4.252 6.447 -33.016 1.00 36.88 276 GLY A C 1
ATOM 1956 O O . GLY A 1 276 ? -5.004 5.726 -33.710 1.00 36.88 276 GLY A O 1
#

pLDDT: mean 90.13, std 12.82, range [36.88, 98.38]